Protein AF-A0A970PEG0-F1 (afdb_monomer_lite)

Foldseek 3Di:
DDDPDDDPPVCVQVVCCVVVNDDQKDKDFPQPFWDWDWDADPVNFWIKIKIFGPQKDFDAPDDQWQDQFPQDFPFKAKAQDQQKKKKFKGADQDPPVFDQKKKKFFKAFACLAFQQKWKWKDKPPHTQDIGGRNNRHDGDIDITGDPPPRDDRIIMMMIGMDGRGHPPHHMMIFTFRQPRDPLGMWMGRGNPPDTDQQARYPPPDRRHGHTRIIMHYDDDPPDDDDVVSRVPRMDWDKTAFMKMKGQDDDDFDWKWKDDPVDPIDTWDWDDDPRITITTDGIDGRIIMIMGTDD

Secondary structure (DSSP, 8-state):
-PPPPPPPHHHHHHHHHHHH-S-SEEEE-S-TTEEEEEEE-TTSSEEEEEEEE--EEE-PPPPSSB-SS-S---EEEEE-SSS-EEEEEEE-S-GGG-SSEEEEEEEEE-TT--TTEEEEEEETTEEEEEEEGGGG-S-EEEEEEPPTTT--SEEEEEEEEEE---SSSS-EEEEEESS--S--EEEESSTTSS-BSS---SSSS---SEESEEEEE---TT-PPPGGGTTT-EEE--EEEEEEEEE-SSPPPPEEEE-SSS--EEE-EEEETTEEEEEEEEESSEEEEEEE--

Radius of gyration: 28.62 Å; chains: 1; bounding box: 56×34×79 Å

pLDDT: mean 90.3, std 10.09, range [42.25, 98.81]

Structure (mmCIF, N/CA/C/O backbone):
data_AF-A0A970PEG0-F1
#
_entry.id   AF-A0A970PEG0-F1
#
loop_
_atom_site.group_PDB
_atom_site.id
_atom_site.type_symbol
_atom_site.label_atom_id
_atom_site.label_alt_id
_atom_site.label_comp_id
_atom_site.label_asym_id
_atom_site.label_entity_id
_atom_site.label_seq_id
_atom_site.pdbx_PDB_ins_code
_atom_site.Cartn_x
_atom_site.Cartn_y
_atom_site.Cartn_z
_atom_site.occupancy
_atom_site.B_iso_or_equiv
_atom_site.auth_seq_id
_atom_site.auth_comp_id
_atom_site.auth_asym_id
_atom_site.auth_atom_id
_atom_site.pdbx_PDB_model_num
ATOM 1 N N . ASP A 1 1 ? -23.363 10.033 -37.453 1.00 45.56 1 ASP A N 1
ATOM 2 C CA . ASP A 1 1 ? -21.956 9.904 -37.041 1.00 45.56 1 ASP A CA 1
ATOM 3 C C . ASP A 1 1 ? -21.707 8.530 -36.461 1.00 45.56 1 ASP A C 1
ATOM 5 O O . ASP A 1 1 ? -21.999 8.277 -35.300 1.00 45.56 1 ASP A O 1
ATOM 9 N N . SER A 1 2 ? -21.278 7.599 -37.310 1.00 45.12 2 SER A N 1
ATOM 10 C CA . SER A 1 2 ? -20.795 6.292 -36.867 1.00 45.12 2 SER A CA 1
ATOM 11 C C . SER A 1 2 ? -19.376 6.471 -36.339 1.00 45.12 2 SER A C 1
ATOM 13 O O . SER A 1 2 ? -18.531 7.008 -37.058 1.00 45.12 2 SER A O 1
ATOM 15 N N . ALA A 1 3 ? -19.126 6.043 -35.101 1.00 42.25 3 ALA A N 1
ATOM 16 C CA . ALA A 1 3 ? -17.773 5.967 -34.562 1.00 42.25 3 ALA A CA 1
ATOM 17 C C . ALA A 1 3 ? -16.871 5.187 -35.543 1.00 42.25 3 ALA A C 1
ATOM 19 O O . ALA A 1 3 ? -17.350 4.224 -36.154 1.00 42.25 3 ALA A O 1
ATOM 20 N N . PRO A 1 4 ? -15.607 5.603 -35.748 1.00 51.31 4 PRO A N 1
ATOM 21 C CA . PRO A 1 4 ? -14.686 4.839 -36.578 1.00 51.31 4 PRO A CA 1
ATOM 22 C C . PRO A 1 4 ? -14.566 3.425 -36.002 1.00 51.31 4 PRO A C 1
ATOM 24 O O . PRO A 1 4 ? -14.416 3.260 -34.792 1.00 51.31 4 PRO A O 1
ATOM 27 N N . ALA A 1 5 ? -14.698 2.419 -36.868 1.00 68.31 5 ALA A N 1
ATOM 28 C CA . ALA A 1 5 ? -14.566 1.022 -36.480 1.00 68.31 5 ALA A CA 1
ATOM 29 C C . ALA A 1 5 ? -13.188 0.798 -35.840 1.00 68.31 5 ALA A C 1
ATOM 31 O O . ALA A 1 5 ? -12.174 1.216 -36.405 1.00 68.31 5 ALA A O 1
ATOM 32 N N . GLU A 1 6 ? -13.160 0.167 -34.665 1.00 70.12 6 GLU A N 1
ATOM 33 C CA . GLU A 1 6 ? -11.914 -0.275 -34.039 1.00 70.12 6 GLU A CA 1
ATOM 34 C C . GLU A 1 6 ? -11.175 -1.209 -34.998 1.00 70.12 6 GLU A C 1
ATOM 36 O O . GLU A 1 6 ? -11.744 -2.177 -35.505 1.00 70.12 6 GLU A O 1
ATOM 41 N N . ILE A 1 7 ? -9.908 -0.894 -35.264 1.00 68.44 7 ILE A N 1
ATOM 42 C CA . ILE A 1 7 ? -9.027 -1.742 -36.062 1.00 68.44 7 ILE A CA 1
ATOM 43 C C . ILE A 1 7 ? -8.479 -2.824 -35.123 1.00 68.44 7 ILE A C 1
ATOM 45 O O . ILE A 1 7 ? -7.851 -2.470 -34.119 1.00 68.44 7 ILE A O 1
ATOM 49 N N . PRO A 1 8 ? -8.681 -4.119 -35.419 1.00 78.69 8 PRO A N 1
ATOM 50 C CA . PRO A 1 8 ? -8.076 -5.202 -34.653 1.00 78.69 8 PRO A CA 1
ATOM 51 C C . PRO A 1 8 ? -6.551 -5.048 -34.573 1.00 78.69 8 PRO A C 1
ATOM 53 O O . PRO A 1 8 ? -5.892 -4.730 -35.563 1.00 78.69 8 PRO A O 1
ATOM 56 N N . ALA A 1 9 ? -5.966 -5.284 -33.394 1.00 70.31 9 ALA A N 1
ATOM 57 C CA . ALA A 1 9 ? -4.531 -5.080 -33.153 1.00 70.31 9 ALA A CA 1
ATOM 58 C C . ALA A 1 9 ? -3.628 -5.909 -34.091 1.00 70.31 9 ALA A C 1
ATOM 60 O O . ALA A 1 9 ? -2.526 -5.483 -34.435 1.00 70.31 9 ALA A O 1
ATOM 61 N N . GLU A 1 10 ? -4.113 -7.071 -34.526 1.00 70.06 10 GLU A N 1
ATOM 62 C CA . GLU A 1 10 ? -3.458 -7.966 -35.485 1.00 70.06 10 GLU A CA 1
ATOM 63 C C . GLU A 1 10 ? -3.370 -7.392 -36.909 1.00 70.06 10 GLU A C 1
ATOM 65 O O . GLU A 1 10 ? -2.375 -7.618 -37.599 1.00 70.06 10 GLU A O 1
ATOM 70 N N . ASP A 1 11 ? -4.343 -6.573 -37.312 1.00 75.19 11 ASP A N 1
ATOM 71 C CA . ASP A 1 11 ? -4.406 -5.961 -38.645 1.00 75.19 11 ASP A CA 1
ATOM 72 C C . ASP A 1 11 ? -3.652 -4.624 -38.716 1.00 75.19 11 ASP A C 1
ATOM 74 O O . ASP A 1 11 ? -3.240 -4.173 -39.791 1.00 75.19 11 ASP A O 1
ATOM 78 N N . LEU A 1 12 ? -3.425 -3.993 -37.559 1.00 72.31 12 LEU A N 1
ATOM 79 C CA . LEU A 1 12 ? -2.818 -2.668 -37.451 1.00 72.31 12 LEU A CA 1
ATOM 80 C C . LEU A 1 12 ? -1.423 -2.605 -38.090 1.00 72.31 12 LEU A C 1
ATOM 82 O O . LEU A 1 12 ? -1.107 -1.634 -38.775 1.00 72.31 12 LEU A O 1
ATOM 86 N N . ALA A 1 13 ? -0.596 -3.639 -37.908 1.00 64.75 13 ALA A N 1
ATOM 87 C CA . ALA A 1 13 ? 0.763 -3.667 -38.452 1.00 64.75 13 ALA A CA 1
ATOM 88 C C . ALA A 1 13 ? 0.776 -3.650 -39.992 1.00 64.75 13 ALA A C 1
ATOM 90 O O . ALA A 1 13 ? 1.506 -2.861 -40.590 1.00 64.75 13 ALA A O 1
ATOM 91 N N . GLY A 1 14 ? -0.072 -4.462 -40.635 1.00 67.06 14 GLY A N 1
ATOM 92 C CA . GLY A 1 14 ? -0.183 -4.500 -42.097 1.00 67.06 14 GLY A CA 1
ATOM 93 C C . GLY A 1 14 ? -0.808 -3.228 -42.679 1.00 67.06 14 GLY A C 1
ATOM 94 O O . GLY A 1 14 ? -0.381 -2.744 -43.728 1.00 67.06 14 GLY A O 1
ATOM 95 N N . MET A 1 15 ? -1.779 -2.633 -41.978 1.00 71.00 15 MET A N 1
ATOM 96 C CA . MET A 1 15 ? -2.377 -1.357 -42.386 1.00 71.00 15 MET A CA 1
ATOM 97 C C . MET A 1 15 ? -1.395 -0.184 -42.280 1.00 71.00 15 MET A C 1
ATOM 99 O O . MET A 1 15 ? -1.357 0.663 -43.175 1.00 71.00 15 MET A O 1
ATOM 103 N N . LEU A 1 16 ? -0.585 -0.136 -41.218 1.00 66.00 16 LEU A N 1
ATOM 104 C CA . LEU A 1 16 ? 0.454 0.881 -41.051 1.00 66.00 16 LEU A CA 1
ATOM 105 C C . LEU A 1 16 ? 1.525 0.773 -42.138 1.00 66.00 16 LEU A C 1
ATOM 107 O O . LEU A 1 16 ? 1.923 1.801 -42.675 1.00 66.00 16 LEU A O 1
ATOM 111 N N . GLU A 1 17 ? 1.931 -0.437 -42.530 1.00 66.50 17 GLU A N 1
ATOM 112 C CA . GLU A 1 17 ? 2.856 -0.626 -43.657 1.00 66.50 17 GLU A CA 1
ATOM 113 C C . GLU A 1 17 ? 2.279 -0.108 -44.987 1.00 66.50 17 GLU A C 1
ATOM 115 O O . GLU A 1 17 ? 3.004 0.481 -45.790 1.00 66.50 17 GLU A O 1
ATOM 120 N N . GLY A 1 18 ? 0.970 -0.270 -45.211 1.00 63.78 18 GLY A N 1
ATOM 121 C CA . GLY A 1 18 ? 0.286 0.251 -46.399 1.00 63.78 18 GLY A CA 1
ATOM 122 C C . GLY A 1 18 ? 0.126 1.779 -46.425 1.00 63.78 18 GLY A C 1
ATOM 123 O O . GLY A 1 18 ? 0.147 2.373 -47.502 1.00 63.78 18 GLY A O 1
ATOM 124 N N . LEU A 1 19 ? -0.027 2.421 -45.261 1.00 64.75 19 LEU A N 1
ATOM 125 C CA . LEU A 1 19 ? -0.261 3.870 -45.131 1.00 64.75 19 LEU A CA 1
ATOM 126 C C . LEU A 1 19 ? 1.022 4.688 -44.938 1.00 64.75 19 LEU A C 1
ATOM 128 O O . LEU A 1 19 ? 1.147 5.775 -45.499 1.00 64.75 19 LEU A O 1
ATOM 132 N N . ALA A 1 20 ? 1.956 4.188 -44.132 1.00 62.50 20 ALA A N 1
ATOM 133 C CA . ALA A 1 20 ? 3.188 4.875 -43.747 1.00 62.50 20 ALA A CA 1
ATOM 134 C C . ALA A 1 20 ? 4.432 4.337 -44.476 1.00 62.50 20 ALA A C 1
ATOM 136 O O . ALA A 1 20 ? 5.519 4.894 -44.324 1.00 62.50 20 ALA A O 1
ATOM 137 N N . GLY A 1 21 ? 4.278 3.285 -45.288 1.00 57.91 21 GLY A N 1
ATOM 138 C CA . GLY A 1 21 ? 5.386 2.558 -45.900 1.00 57.91 21 GLY A CA 1
ATOM 139 C C . GLY A 1 21 ? 6.008 1.533 -44.946 1.00 57.91 21 GLY A C 1
ATOM 140 O O . GLY A 1 21 ? 5.642 1.422 -43.778 1.00 57.91 21 GLY A O 1
ATOM 141 N N . THR A 1 22 ? 6.962 0.750 -45.453 1.00 60.59 22 THR A N 1
ATOM 142 C CA . THR A 1 22 ? 7.656 -0.275 -44.660 1.00 60.59 22 THR A CA 1
ATOM 143 C C . THR A 1 22 ? 8.414 0.369 -43.497 1.00 60.59 22 THR A C 1
ATOM 145 O O . THR A 1 22 ? 9.184 1.303 -43.718 1.00 60.59 22 THR A O 1
ATOM 148 N N . LEU A 1 23 ? 8.228 -0.148 -42.280 1.00 65.12 23 LEU A N 1
ATOM 149 C CA . LEU A 1 23 ? 8.912 0.345 -41.082 1.00 65.12 23 LEU A CA 1
ATOM 150 C C . LEU A 1 23 ? 10.440 0.299 -41.253 1.00 65.12 23 LEU A C 1
ATOM 152 O O . LEU A 1 23 ? 11.007 -0.735 -41.601 1.00 65.12 23 LEU A O 1
ATOM 156 N N . ASP A 1 24 ? 11.105 1.417 -40.952 1.00 76.56 24 ASP A N 1
ATOM 157 C CA . ASP A 1 24 ? 12.568 1.564 -41.041 1.00 76.56 24 ASP A CA 1
ATOM 158 C C . ASP A 1 24 ? 13.304 0.670 -40.019 1.00 76.56 24 ASP A C 1
ATOM 160 O O . ASP A 1 24 ? 14.459 0.278 -40.213 1.00 76.56 24 ASP A O 1
ATOM 164 N N . CYS A 1 25 ? 12.612 0.333 -38.926 1.00 82.69 25 CYS A N 1
ATOM 165 C CA . CYS A 1 25 ? 13.046 -0.584 -37.885 1.00 82.69 25 CYS A CA 1
ATOM 166 C C . CYS A 1 25 ? 11.838 -1.293 -37.269 1.00 82.69 25 CYS A C 1
ATOM 168 O O . CYS A 1 25 ? 10.827 -0.660 -36.961 1.00 82.69 25 CYS A O 1
ATOM 170 N N . ARG A 1 26 ? 11.969 -2.595 -37.028 1.00 86.62 26 ARG A N 1
ATOM 171 C CA . ARG A 1 26 ? 11.023 -3.395 -36.255 1.00 86.62 26 ARG A CA 1
ATOM 172 C C . ARG A 1 26 ? 11.791 -4.220 -35.239 1.00 86.62 26 ARG A C 1
ATOM 174 O O . ARG A 1 26 ? 12.683 -4.973 -35.612 1.00 86.62 26 ARG A O 1
ATOM 181 N N . VAL A 1 27 ? 11.406 -4.121 -33.972 1.00 86.44 27 VAL A N 1
ATOM 182 C CA . VAL A 1 27 ? 11.932 -4.988 -32.915 1.00 86.44 27 VAL A CA 1
ATOM 183 C C . VAL A 1 27 ? 10.884 -6.032 -32.571 1.00 86.44 27 VAL A C 1
ATOM 185 O O . VAL A 1 27 ? 9.720 -5.709 -32.342 1.00 86.44 27 VAL A O 1
ATOM 188 N N . THR A 1 28 ? 11.300 -7.291 -32.578 1.00 86.75 28 THR A N 1
ATOM 189 C CA . THR A 1 28 ? 10.477 -8.445 -32.213 1.00 86.75 28 THR A CA 1
ATOM 190 C C . THR A 1 28 ? 11.091 -9.097 -30.986 1.00 86.75 28 THR A C 1
ATOM 192 O O . THR A 1 28 ? 12.304 -9.274 -30.923 1.00 86.75 28 THR A O 1
ATOM 195 N N . THR A 1 29 ? 10.264 -9.411 -29.996 1.00 81.00 29 THR A N 1
ATOM 196 C CA . THR A 1 29 ? 10.705 -9.933 -28.703 1.00 81.00 29 THR A CA 1
ATOM 197 C C . THR A 1 29 ? 9.580 -10.743 -28.073 1.00 81.00 29 THR A C 1
ATOM 199 O O . THR A 1 29 ? 8.404 -10.434 -28.273 1.00 81.00 29 THR A O 1
ATOM 202 N N . GLU A 1 30 ? 9.938 -11.766 -27.302 1.00 79.12 30 GLU A N 1
ATOM 203 C CA . GLU A 1 30 ? 8.998 -12.466 -26.420 1.00 79.12 30 GLU A CA 1
ATOM 204 C C . GLU A 1 30 ? 8.781 -11.708 -25.097 1.00 79.12 30 GLU A C 1
ATOM 206 O O . GLU A 1 30 ? 7.832 -11.991 -24.369 1.00 79.12 30 GLU A O 1
ATOM 211 N N . SER A 1 31 ? 9.634 -10.722 -24.783 1.00 75.44 31 SER A N 1
ATOM 212 C CA . SER A 1 31 ? 9.482 -9.864 -23.606 1.00 75.44 31 SER A CA 1
ATOM 213 C C . SER A 1 31 ? 8.537 -8.692 -23.904 1.00 75.44 31 SER A C 1
ATOM 215 O O . SER A 1 31 ? 8.882 -7.817 -24.702 1.00 75.44 31 SER A O 1
ATOM 217 N N . PRO A 1 32 ? 7.376 -8.595 -23.231 1.00 74.56 32 PRO A N 1
ATOM 218 C CA . PRO A 1 32 ? 6.375 -7.564 -23.513 1.00 74.56 32 PRO A CA 1
ATOM 219 C C . PRO A 1 32 ? 6.780 -6.156 -23.041 1.00 74.56 32 PRO A C 1
ATOM 221 O O . PRO A 1 32 ? 6.007 -5.216 -23.198 1.00 74.56 32 PRO A O 1
ATOM 224 N N . ARG A 1 33 ? 7.959 -5.996 -22.425 1.00 87.81 33 ARG A N 1
ATOM 225 C CA . ARG A 1 33 ? 8.397 -4.762 -21.748 1.00 87.81 33 ARG A CA 1
ATOM 226 C C . ARG A 1 33 ? 9.650 -4.132 -22.356 1.00 87.81 33 ARG A C 1
ATOM 228 O O . ARG A 1 33 ? 10.341 -3.364 -21.690 1.00 87.81 33 ARG A O 1
ATOM 235 N N . VAL A 1 34 ? 9.952 -4.450 -23.613 1.00 90.31 34 VAL A N 1
ATOM 236 C CA . VAL A 1 34 ? 11.051 -3.808 -24.342 1.00 90.31 34 VAL A CA 1
ATOM 237 C C . VAL A 1 34 ? 10.528 -2.663 -25.193 1.00 90.31 34 VAL A C 1
ATOM 239 O O . VAL A 1 34 ? 9.644 -2.840 -26.028 1.00 90.31 34 VAL A O 1
ATOM 242 N N . PHE A 1 35 ? 11.157 -1.507 -25.035 1.00 89.44 35 PHE A N 1
ATOM 243 C CA . PHE A 1 35 ? 10.977 -0.343 -25.888 1.00 89.44 35 PHE A CA 1
ATOM 244 C C . PHE A 1 35 ? 12.220 -0.147 -26.746 1.00 89.44 35 PHE A C 1
ATOM 246 O O . PHE A 1 35 ? 13.345 -0.308 -26.271 1.00 89.44 35 PHE A O 1
ATOM 253 N N . ALA A 1 36 ? 12.016 0.214 -28.009 1.00 91.19 36 ALA A N 1
ATOM 254 C CA . ALA A 1 36 ? 13.093 0.467 -28.951 1.00 91.19 36 ALA A CA 1
ATOM 255 C C . ALA A 1 36 ? 12.965 1.873 -29.535 1.00 91.19 36 ALA A C 1
ATOM 257 O O . ALA A 1 36 ? 11.947 2.200 -30.139 1.00 91.19 36 ALA A O 1
ATOM 258 N N . ASN A 1 37 ? 14.013 2.682 -29.387 1.00 91.06 37 ASN A N 1
ATOM 259 C CA . ASN A 1 37 ? 14.114 3.991 -30.026 1.00 91.06 37 ASN A CA 1
ATOM 260 C C . ASN A 1 37 ? 15.236 3.982 -31.054 1.00 91.06 37 ASN A C 1
ATOM 262 O O . ASN A 1 37 ? 16.347 3.543 -30.764 1.00 91.06 37 ASN A O 1
ATOM 266 N N . VAL A 1 38 ? 14.953 4.493 -32.247 1.00 91.62 38 VAL A N 1
ATOM 267 C CA . VAL A 1 38 ? 15.931 4.574 -33.331 1.00 91.62 38 VAL A CA 1
ATOM 268 C C . VAL A 1 38 ? 16.390 6.010 -33.474 1.00 91.62 38 VAL A C 1
ATOM 270 O O . VAL A 1 38 ? 15.576 6.906 -33.682 1.00 91.62 38 VAL A O 1
ATOM 273 N N . LEU A 1 39 ? 17.696 6.216 -33.387 1.00 90.62 39 LEU A N 1
ATOM 274 C CA . LEU A 1 39 ? 18.341 7.494 -33.634 1.00 90.62 39 LEU A CA 1
ATOM 275 C C . LEU A 1 39 ? 19.341 7.335 -34.777 1.00 90.62 39 LEU A C 1
ATOM 277 O O . LEU A 1 39 ? 19.822 6.238 -35.064 1.00 90.62 39 LEU A O 1
ATOM 281 N N . ARG A 1 40 ? 19.661 8.446 -35.433 1.00 90.56 40 ARG A N 1
ATOM 282 C CA . ARG A 1 40 ? 20.779 8.530 -36.373 1.00 90.56 40 ARG A CA 1
ATOM 283 C C . ARG A 1 40 ? 21.795 9.516 -35.829 1.00 90.56 40 ARG A C 1
ATOM 285 O O . ARG A 1 40 ? 21.418 10.516 -35.212 1.00 90.56 40 ARG A O 1
ATOM 292 N N . SER A 1 41 ? 23.073 9.226 -36.034 1.00 88.81 41 SER A N 1
ATOM 293 C CA . SER A 1 41 ? 24.136 10.170 -35.729 1.00 88.81 41 SER A CA 1
ATOM 294 C C . SER A 1 41 ? 23.958 11.435 -36.572 1.00 88.81 41 SER A C 1
ATOM 296 O O . SER A 1 41 ? 23.419 11.406 -37.679 1.00 88.81 41 SER A O 1
ATOM 298 N N . SER A 1 42 ? 24.403 12.574 -36.045 1.00 88.19 42 SER A N 1
ATOM 299 C CA . SER A 1 42 ? 24.244 13.870 -36.717 1.00 88.19 42 SER A CA 1
ATOM 300 C C . SER A 1 42 ? 24.961 13.949 -38.064 1.00 88.19 42 SER A C 1
ATOM 302 O O . SER A 1 42 ? 24.563 14.721 -38.929 1.00 88.19 42 SER A O 1
ATOM 304 N N . ASP A 1 43 ? 26.040 13.185 -38.220 1.00 89.06 43 ASP A N 1
ATOM 305 C CA . ASP A 1 43 ? 26.823 13.076 -39.450 1.00 89.06 43 ASP A CA 1
ATOM 306 C C . ASP A 1 43 ? 26.303 11.980 -40.397 1.00 89.06 43 ASP A C 1
ATOM 308 O O . ASP A 1 43 ? 26.866 11.794 -41.471 1.00 89.06 43 ASP A O 1
ATOM 312 N N . GLY A 1 44 ? 25.248 11.255 -40.005 1.00 85.75 44 GLY A N 1
ATOM 313 C CA . GLY A 1 44 ? 24.673 10.155 -40.774 1.00 85.75 44 GLY A CA 1
ATOM 314 C C . GLY A 1 44 ? 25.561 8.914 -40.874 1.00 85.75 44 GLY A C 1
ATOM 315 O O . GLY A 1 44 ? 25.226 8.021 -41.636 1.00 85.75 44 GLY A O 1
ATOM 316 N N . SER A 1 45 ? 26.672 8.839 -40.133 1.00 90.31 45 SER A N 1
ATOM 317 C CA . SER A 1 45 ? 27.608 7.704 -40.174 1.00 90.31 45 SER A CA 1
ATOM 318 C C . SER A 1 45 ? 27.114 6.450 -39.448 1.00 90.31 45 SER A C 1
ATOM 320 O O . SER A 1 45 ? 27.691 5.373 -39.608 1.00 90.31 45 SER A O 1
ATOM 322 N N . ALA A 1 46 ? 26.079 6.563 -38.614 1.00 91.62 46 ALA A N 1
ATOM 323 C CA . ALA A 1 46 ? 25.533 5.433 -37.881 1.00 91.62 46 ALA A CA 1
ATOM 324 C C . ALA A 1 46 ? 24.063 5.625 -37.508 1.00 91.62 46 ALA A C 1
ATOM 326 O O . ALA A 1 46 ? 23.580 6.728 -37.242 1.00 91.62 46 ALA A O 1
ATOM 327 N N . ARG A 1 47 ? 23.377 4.496 -37.372 1.00 91.88 47 ARG A N 1
ATOM 328 C CA . ARG A 1 47 ? 22.073 4.370 -36.730 1.00 91.88 47 ARG A CA 1
ATOM 329 C C . ARG A 1 47 ? 22.248 3.673 -35.387 1.00 91.88 47 ARG A C 1
ATOM 331 O O . ARG A 1 47 ? 22.944 2.666 -35.302 1.00 91.88 47 ARG A O 1
ATOM 338 N N . SER A 1 48 ? 21.613 4.176 -34.337 1.00 94.44 48 SER A N 1
ATOM 339 C CA . SER A 1 48 ? 21.593 3.531 -33.025 1.00 94.44 48 SER A CA 1
ATOM 340 C C . SER A 1 48 ? 20.178 3.113 -32.649 1.00 94.44 48 SER A C 1
ATOM 342 O O . SER A 1 48 ? 19.228 3.886 -32.763 1.00 94.44 48 SER A O 1
ATOM 344 N N . ILE A 1 49 ? 20.033 1.871 -32.195 1.00 95.56 49 ILE A N 1
ATOM 345 C CA . ILE A 1 49 ? 18.781 1.305 -31.705 1.00 95.56 49 ILE A CA 1
ATOM 346 C C . ILE A 1 49 ? 18.932 1.125 -30.201 1.00 95.56 49 ILE A C 1
ATOM 348 O O . ILE A 1 49 ? 19.683 0.275 -29.727 1.00 95.56 49 ILE A O 1
ATOM 352 N N . HIS A 1 50 ? 18.238 1.974 -29.459 1.00 95.81 50 HIS A N 1
ATOM 353 C CA . HIS A 1 50 ? 18.238 2.033 -28.008 1.00 95.81 50 HIS A CA 1
ATOM 354 C C . HIS A 1 50 ? 17.163 1.091 -27.483 1.00 95.81 50 HIS A C 1
ATOM 356 O O . HIS A 1 50 ? 15.976 1.378 -27.621 1.00 95.81 50 HIS A O 1
ATOM 362 N N . LEU A 1 51 ? 17.588 -0.026 -26.904 1.00 95.25 51 LEU A N 1
ATOM 363 C CA . LEU A 1 51 ? 16.734 -1.066 -26.348 1.00 95.25 51 LEU A CA 1
ATOM 364 C C . LEU A 1 51 ? 16.640 -0.854 -24.837 1.00 95.25 51 LEU A C 1
ATOM 366 O O . LEU A 1 51 ? 17.644 -0.951 -24.131 1.00 95.25 51 LEU A O 1
ATOM 370 N N . VAL A 1 52 ? 15.443 -0.541 -24.349 1.00 94.31 52 VAL A N 1
ATOM 371 C CA . VAL A 1 52 ? 15.151 -0.323 -22.928 1.00 94.31 52 VAL A CA 1
ATOM 372 C C . VAL A 1 52 ? 14.208 -1.423 -22.466 1.00 94.31 52 VAL A C 1
ATOM 374 O O . VAL A 1 52 ? 13.081 -1.502 -22.948 1.00 94.31 52 VAL A O 1
ATOM 377 N N . ASN A 1 53 ? 14.655 -2.263 -21.538 1.00 93.38 53 ASN A N 1
ATOM 378 C CA . ASN A 1 53 ? 13.827 -3.291 -20.920 1.00 93.38 53 ASN A CA 1
ATOM 379 C C . ASN A 1 53 ? 13.327 -2.793 -19.559 1.00 93.38 53 ASN A C 1
ATOM 381 O O . ASN A 1 53 ? 14.119 -2.513 -18.660 1.00 93.38 53 ASN A O 1
ATOM 385 N N . SER A 1 54 ? 12.008 -2.689 -19.411 1.00 91.50 54 SER A N 1
ATOM 386 C CA . SER A 1 54 ? 11.358 -2.284 -18.162 1.00 91.50 54 SER A CA 1
ATOM 387 C C . SER A 1 54 ? 10.790 -3.468 -17.368 1.00 91.50 54 SER A C 1
ATOM 389 O O . SER A 1 54 ? 9.886 -3.289 -16.547 1.00 91.50 54 SER A O 1
ATOM 391 N N . ASP A 1 55 ? 11.261 -4.689 -17.637 1.00 90.88 55 ASP A N 1
ATOM 392 C CA . ASP A 1 55 ? 10.939 -5.879 -16.845 1.00 90.88 55 ASP A CA 1
ATOM 393 C C . ASP A 1 55 ? 11.894 -6.029 -15.654 1.00 90.88 55 ASP A C 1
ATOM 395 O O . ASP A 1 55 ? 12.787 -6.878 -15.615 1.00 90.88 55 ASP A O 1
ATOM 399 N N . PHE A 1 56 ? 11.733 -5.139 -14.679 1.00 86.56 56 PHE A N 1
ATOM 400 C CA . PHE A 1 56 ? 12.463 -5.188 -13.422 1.00 86.56 56 PHE A CA 1
ATOM 401 C C . PHE A 1 56 ? 11.555 -4.826 -12.246 1.00 86.56 56 PHE A C 1
ATOM 403 O O . PHE A 1 56 ? 10.564 -4.108 -12.399 1.00 86.56 56 PHE A O 1
ATOM 410 N N . ALA A 1 57 ? 11.906 -5.316 -11.061 1.00 86.19 57 ALA A N 1
ATOM 411 C CA . ALA A 1 57 ? 11.216 -5.023 -9.813 1.00 86.19 57 ALA A CA 1
ATOM 412 C C . ALA A 1 57 ? 12.226 -4.876 -8.673 1.00 86.19 57 ALA A C 1
ATOM 414 O O . ALA A 1 57 ? 13.254 -5.550 -8.654 1.00 86.19 57 ALA A O 1
ATOM 415 N N . TYR A 1 58 ? 11.930 -4.011 -7.708 1.00 81.94 58 TYR A N 1
ATOM 416 C CA . TYR A 1 58 ? 12.702 -3.943 -6.472 1.00 81.94 58 TYR A CA 1
ATOM 417 C C . TYR A 1 58 ? 12.104 -4.885 -5.434 1.00 81.94 58 TYR A C 1
ATOM 419 O O . TYR A 1 58 ? 10.908 -4.826 -5.150 1.00 81.94 58 TYR A O 1
ATOM 427 N N . GLU A 1 59 ? 12.948 -5.706 -4.820 1.00 82.88 59 GLU A N 1
ATOM 428 C CA . GLU A 1 59 ? 12.605 -6.365 -3.568 1.00 82.88 59 GLU A CA 1
ATOM 429 C C . GLU A 1 59 ? 12.629 -5.324 -2.442 1.00 82.88 59 GLU A C 1
ATOM 431 O O . GLU A 1 59 ? 13.677 -4.770 -2.099 1.00 82.88 59 GLU A O 1
ATOM 436 N N . LEU A 1 60 ? 11.466 -5.029 -1.866 1.00 78.94 60 LEU A N 1
ATOM 437 C CA . LEU A 1 60 ? 11.379 -4.073 -0.768 1.00 78.94 60 LEU A CA 1
ATOM 438 C C . LEU A 1 60 ? 12.110 -4.610 0.478 1.00 78.94 60 LEU A C 1
ATOM 440 O O . LEU A 1 60 ? 12.088 -5.818 0.735 1.00 78.94 60 LEU A O 1
ATOM 444 N N . PRO A 1 61 ? 12.749 -3.741 1.283 1.00 74.44 61 PRO A N 1
ATOM 445 C CA . PRO A 1 61 ? 13.204 -4.106 2.619 1.00 74.44 61 PRO A CA 1
ATOM 446 C C . PRO A 1 61 ? 12.103 -4.809 3.409 1.00 74.44 61 PRO A C 1
ATOM 448 O O . PRO A 1 61 ? 10.936 -4.416 3.354 1.00 74.44 61 PRO A O 1
ATOM 451 N N . ALA A 1 62 ? 12.481 -5.855 4.148 1.00 75.69 62 ALA A N 1
ATOM 452 C CA . ALA A 1 62 ? 11.551 -6.521 5.043 1.00 75.69 62 ALA A CA 1
ATOM 453 C C . ALA A 1 62 ? 10.998 -5.486 6.029 1.00 75.69 62 ALA A C 1
ATOM 455 O O . ALA A 1 62 ? 11.759 -4.763 6.675 1.00 75.69 62 ALA A O 1
ATOM 456 N N . SER A 1 63 ? 9.672 -5.403 6.116 1.00 81.69 63 SER A N 1
ATOM 457 C CA . SER A 1 63 ? 9.026 -4.569 7.121 1.00 81.69 63 SER A CA 1
ATOM 458 C C . SER A 1 63 ? 9.377 -5.099 8.510 1.00 81.69 63 SER A C 1
ATOM 460 O O . SER A 1 63 ? 9.366 -6.308 8.741 1.00 81.69 63 SER A O 1
ATOM 462 N N . THR A 1 64 ? 9.684 -4.189 9.429 1.00 86.81 64 THR A N 1
ATOM 463 C CA . THR A 1 64 ? 9.844 -4.493 10.856 1.00 86.81 64 THR A CA 1
ATOM 464 C C . THR A 1 64 ? 8.501 -4.607 11.579 1.00 86.81 64 THR A C 1
ATOM 466 O O . THR A 1 64 ? 8.475 -4.929 12.766 1.00 86.81 64 THR A O 1
ATOM 469 N N . ASP A 1 65 ? 7.391 -4.352 10.882 1.00 91.12 65 ASP A N 1
ATOM 470 C CA . ASP A 1 65 ? 6.054 -4.523 11.423 1.00 91.12 65 ASP A CA 1
ATOM 471 C C . ASP A 1 65 ? 5.674 -6.008 11.471 1.00 91.12 65 ASP A C 1
ATOM 473 O O . ASP A 1 65 ? 5.859 -6.770 10.518 1.00 91.12 65 ASP A O 1
ATOM 477 N N . VAL A 1 66 ? 5.017 -6.389 12.558 1.00 93.94 66 VAL A N 1
ATOM 478 C CA . VAL A 1 66 ? 4.176 -7.576 12.617 1.00 93.94 66 VAL A CA 1
ATOM 479 C C . VAL A 1 66 ? 2.903 -7.286 11.826 1.00 93.94 66 VAL A C 1
ATOM 481 O O . VAL A 1 66 ? 2.066 -6.471 12.231 1.00 93.94 66 VAL A O 1
ATOM 484 N N . ARG A 1 67 ? 2.779 -7.961 10.685 1.00 91.44 67 ARG A N 1
ATOM 485 C CA . ARG A 1 67 ? 1.713 -7.765 9.703 1.00 91.44 67 ARG A CA 1
ATOM 486 C C . ARG A 1 67 ? 1.288 -9.077 9.062 1.00 91.44 67 ARG A C 1
ATOM 488 O O . ARG A 1 67 ? 2.017 -10.067 9.097 1.00 91.44 67 ARG A O 1
ATOM 495 N N . ASP A 1 68 ? 0.118 -9.057 8.457 1.00 88.88 68 ASP A N 1
ATOM 496 C CA . ASP A 1 68 ? -0.430 -10.134 7.634 1.00 88.88 68 ASP A CA 1
ATOM 497 C C . ASP A 1 68 ? -1.025 -9.642 6.314 1.00 88.88 68 ASP A C 1
ATOM 499 O O . ASP A 1 68 ? -1.687 -10.406 5.619 1.00 88.88 68 ASP A O 1
ATOM 503 N N . ASP A 1 69 ? -0.720 -8.391 5.985 1.00 89.19 69 ASP A N 1
ATOM 504 C CA . ASP A 1 69 ? -1.001 -7.725 4.726 1.00 89.19 69 ASP A CA 1
ATOM 505 C C . ASP A 1 69 ? 0.297 -7.478 3.932 1.00 89.19 69 ASP A C 1
ATOM 507 O O . ASP A 1 69 ? 1.402 -7.392 4.497 1.00 89.19 69 ASP A O 1
ATOM 511 N N . ASP A 1 70 ? 0.178 -7.327 2.617 1.00 85.94 70 ASP A N 1
ATOM 512 C CA . ASP A 1 70 ? 1.289 -6.966 1.734 1.00 85.94 70 ASP A CA 1
ATOM 513 C C . ASP A 1 70 ? 1.560 -5.444 1.711 1.00 85.94 70 ASP A C 1
ATOM 515 O O . ASP A 1 70 ? 2.686 -5.008 1.433 1.00 85.94 70 ASP A O 1
ATOM 519 N N . GLY A 1 71 ? 0.591 -4.645 2.167 1.00 86.12 71 GLY A N 1
ATOM 520 C CA . GLY A 1 71 ? 0.631 -3.187 2.254 1.00 86.12 71 GLY A CA 1
ATOM 521 C C . GLY A 1 71 ? -0.026 -2.451 1.096 1.00 86.12 71 GLY A C 1
ATOM 522 O O . GLY A 1 71 ? 0.104 -1.225 1.041 1.00 86.12 71 GLY A O 1
ATOM 523 N N . GLN A 1 72 ? -0.701 -3.160 0.196 1.00 89.31 72 GLN A N 1
ATOM 524 C CA . GLN A 1 72 ? -1.478 -2.591 -0.892 1.00 89.31 72 GLN A CA 1
ATOM 525 C C . GLN A 1 72 ? -2.938 -2.394 -0.445 1.00 89.31 72 GLN A C 1
ATOM 527 O O . GLN A 1 72 ? -3.573 -3.320 0.049 1.00 89.31 72 GLN A O 1
ATOM 532 N N . PRO A 1 73 ? -3.490 -1.174 -0.546 1.00 92.25 73 PRO A N 1
ATOM 533 C CA . PRO A 1 73 ? -4.907 -0.947 -0.289 1.00 92.25 73 PRO A CA 1
ATOM 534 C C . PRO A 1 73 ? -5.728 -1.225 -1.559 1.00 92.25 73 PRO A C 1
ATOM 536 O O . PRO A 1 73 ? -5.696 -0.413 -2.486 1.00 92.25 73 PRO A O 1
ATOM 539 N N . GLU A 1 74 ? -6.492 -2.322 -1.612 1.00 94.44 74 GLU A N 1
ATOM 540 C CA . GLU A 1 74 ? -7.414 -2.588 -2.738 1.00 94.44 74 GLU A CA 1
ATOM 541 C C . GLU A 1 74 ? -8.884 -2.312 -2.420 1.00 94.44 74 GLU A C 1
ATOM 543 O O . GLU A 1 74 ? -9.682 -2.104 -3.336 1.00 94.44 74 GLU A O 1
ATOM 548 N N . ALA A 1 75 ? -9.249 -2.283 -1.139 1.00 95.44 75 ALA A N 1
ATOM 549 C CA . ALA A 1 75 ? -10.608 -2.014 -0.687 1.00 95.44 75 ALA A CA 1
ATOM 550 C C . ALA A 1 75 ? -10.635 -1.162 0.587 1.00 95.44 75 ALA A C 1
ATOM 552 O O . ALA A 1 75 ? -9.600 -0.789 1.141 1.00 95.44 75 ALA A O 1
ATOM 553 N N . ARG A 1 76 ? -11.841 -0.823 1.056 1.00 95.00 76 ARG A N 1
ATOM 554 C CA . ARG A 1 76 ? -12.038 0.038 2.226 1.00 95.00 76 ARG A CA 1
ATOM 555 C C . ARG A 1 76 ? -13.279 -0.318 3.035 1.00 95.00 76 ARG A C 1
ATOM 557 O O . ARG A 1 76 ? -14.251 -0.856 2.507 1.00 95.00 76 ARG A O 1
ATOM 564 N N . THR A 1 77 ? -13.281 0.162 4.273 1.00 96.12 77 THR A N 1
ATOM 565 C CA . THR A 1 77 ? -14.449 0.186 5.154 1.00 96.12 77 THR A CA 1
ATOM 566 C C . THR A 1 77 ? -14.717 1.599 5.659 1.00 96.12 77 THR A C 1
ATOM 568 O O . THR A 1 77 ? -13.874 2.162 6.371 1.00 96.12 77 THR A O 1
ATOM 571 N N . PRO A 1 78 ? -15.870 2.200 5.309 1.00 96.62 78 PRO A N 1
ATOM 572 C CA . PRO A 1 78 ? -16.229 3.535 5.757 1.00 96.62 78 PRO A CA 1
ATOM 573 C C . PRO A 1 78 ? -16.868 3.541 7.157 1.00 96.62 78 PRO A C 1
ATOM 575 O O . PRO A 1 78 ? -17.797 2.800 7.467 1.00 96.62 78 PRO A O 1
ATOM 578 N N . PHE A 1 79 ? -16.428 4.477 7.990 1.00 97.88 79 PHE A N 1
ATOM 579 C CA . PHE A 1 79 ? -17.022 4.822 9.276 1.00 97.88 79 PHE A CA 1
ATOM 580 C C . PHE A 1 79 ? -17.933 6.041 9.117 1.00 97.88 79 PHE A C 1
ATOM 582 O O . PHE A 1 79 ? -17.511 7.179 9.320 1.00 97.88 79 PHE A O 1
ATOM 589 N N . VAL A 1 80 ? -19.190 5.789 8.746 1.00 97.06 80 VAL A N 1
ATOM 590 C CA . VAL A 1 80 ? -20.237 6.817 8.552 1.00 97.06 80 VAL A CA 1
ATOM 591 C C . VAL A 1 80 ? -21.278 6.844 9.678 1.00 97.06 80 VAL A C 1
ATOM 593 O O . VAL A 1 80 ? -22.187 7.666 9.649 1.00 97.06 80 VAL A O 1
ATOM 596 N N . SER A 1 81 ? -21.158 5.947 10.662 1.00 96.88 81 SER A N 1
ATOM 597 C CA . SER A 1 81 ? -22.071 5.793 11.801 1.00 96.88 81 SER A CA 1
ATOM 598 C C . SER A 1 81 ? -21.288 5.581 13.098 1.00 96.88 81 SER A C 1
ATOM 600 O O . SER A 1 81 ? -20.198 5.007 13.098 1.00 96.88 81 SER A O 1
ATOM 602 N N . THR A 1 82 ? -21.863 5.992 14.231 1.00 98.06 82 THR A N 1
ATOM 603 C CA . THR A 1 82 ? -21.319 5.705 15.568 1.00 98.06 82 THR A CA 1
ATOM 604 C C . THR A 1 82 ? -21.545 4.264 16.017 1.00 98.06 82 THR A C 1
ATOM 606 O O . THR A 1 82 ? -20.997 3.868 17.047 1.00 98.06 82 THR A O 1
ATOM 609 N N . THR A 1 83 ? -22.324 3.469 15.280 1.00 97.56 83 THR A N 1
ATOM 610 C CA . THR A 1 83 ? -22.549 2.044 15.581 1.00 97.56 83 THR A CA 1
ATOM 611 C C . THR A 1 83 ? -21.481 1.138 14.971 1.00 97.56 83 THR A C 1
ATOM 613 O O . THR A 1 83 ? -21.179 0.079 15.511 1.00 97.56 83 THR A O 1
ATOM 616 N N . SER A 1 84 ? -20.838 1.594 13.899 1.00 96.94 84 SER A N 1
ATOM 617 C CA . SER A 1 84 ? -19.813 0.864 13.160 1.00 96.94 84 SER A CA 1
ATOM 618 C C . SER A 1 84 ? -18.555 0.567 13.980 1.00 96.94 84 SER A C 1
ATOM 620 O O . SER A 1 84 ? -18.016 1.460 14.649 1.00 96.94 84 SER A O 1
ATOM 622 N N . ARG A 1 85 ? -18.039 -0.663 13.896 1.00 98.25 85 ARG A N 1
ATOM 623 C CA . ARG A 1 85 ? -16.749 -1.067 14.480 1.00 98.25 85 ARG A CA 1
ATOM 624 C C . ARG A 1 85 ? -15.949 -1.916 13.501 1.00 98.25 85 ARG A C 1
ATOM 626 O O . ARG A 1 85 ? -16.485 -2.856 12.927 1.00 98.25 85 ARG A O 1
ATOM 633 N N . ALA A 1 86 ? -14.646 -1.665 13.423 1.00 98.50 86 ALA A N 1
ATOM 634 C CA . ALA A 1 86 ? -13.697 -2.608 12.833 1.00 98.50 86 ALA A CA 1
ATOM 635 C C . ALA A 1 86 ? -12.840 -3.216 13.940 1.00 98.50 86 ALA A C 1
ATOM 637 O O . ALA A 1 86 ? -12.334 -2.486 14.794 1.00 98.50 86 ALA A O 1
ATOM 638 N N . ARG A 1 87 ? -12.661 -4.536 13.913 1.00 98.62 87 ARG A N 1
ATOM 639 C CA . ARG A 1 87 ? -11.763 -5.271 14.805 1.00 98.62 87 ARG A CA 1
ATOM 640 C C . ARG A 1 87 ? -10.657 -5.919 13.992 1.00 98.62 87 ARG A C 1
ATOM 642 O O . ARG A 1 87 ? -10.937 -6.607 13.016 1.00 98.62 87 ARG A O 1
ATOM 649 N N . LYS A 1 88 ? -9.422 -5.771 14.460 1.00 98.44 88 LYS A N 1
ATOM 650 C CA . LYS A 1 88 ? -8.245 -6.493 13.979 1.00 98.44 88 LYS A CA 1
ATOM 651 C C . LYS A 1 88 ? -7.604 -7.246 15.134 1.00 98.44 88 LYS A C 1
ATOM 653 O O . LYS A 1 88 ? -7.498 -6.711 16.235 1.00 98.44 88 LYS A O 1
ATOM 658 N N . VAL A 1 89 ? -7.116 -8.454 14.873 1.00 98.50 89 VAL A N 1
ATOM 659 C CA . VAL A 1 89 ? -6.191 -9.141 15.777 1.00 98.50 89 VAL A CA 1
ATOM 660 C C . VAL A 1 89 ? -4.796 -9.219 15.168 1.00 98.50 89 VAL A C 1
ATOM 662 O O . VAL A 1 89 ? -4.623 -9.749 14.074 1.00 98.50 89 VAL A O 1
ATOM 665 N N . VAL A 1 90 ? -3.792 -8.765 15.920 1.00 98.12 90 VAL A N 1
ATOM 666 C CA . VAL A 1 90 ? -2.369 -8.883 15.566 1.00 98.12 90 VAL A CA 1
ATOM 667 C C . VAL A 1 90 ? -1.676 -9.810 16.564 1.00 98.12 90 VAL A C 1
ATOM 669 O O . VAL A 1 90 ? -1.776 -9.621 17.779 1.00 98.12 90 VAL A O 1
ATOM 672 N N . LEU A 1 91 ? -0.988 -10.832 16.050 1.00 97.62 91 LEU A N 1
ATOM 673 C CA . LEU A 1 91 ? -0.253 -11.813 16.851 1.00 97.62 91 LEU A CA 1
ATOM 674 C C . LEU A 1 91 ? 1.227 -11.434 16.884 1.00 97.62 91 LEU A C 1
ATOM 676 O O . LEU A 1 91 ? 1.880 -11.510 15.851 1.00 97.62 91 LEU A O 1
ATOM 680 N N . VAL A 1 92 ? 1.740 -11.039 18.048 1.00 96.94 92 VAL A N 1
ATOM 681 C CA . VAL A 1 92 ? 3.118 -10.578 18.269 1.00 96.94 92 VAL A CA 1
ATOM 682 C C . VAL A 1 92 ? 3.874 -11.652 19.062 1.00 96.94 92 VAL A C 1
ATOM 684 O O . VAL A 1 92 ? 3.734 -11.701 20.280 1.00 96.94 92 VAL A O 1
ATOM 687 N N . PRO A 1 93 ? 4.655 -12.535 18.410 1.00 93.88 93 PRO A N 1
ATOM 688 C CA . PRO A 1 93 ? 5.251 -13.694 19.084 1.00 93.88 93 PRO A CA 1
ATOM 689 C C . PRO A 1 93 ? 6.283 -13.328 20.155 1.00 93.88 93 PRO A C 1
ATOM 691 O O . PRO A 1 93 ? 6.431 -14.049 21.134 1.00 93.88 93 PRO A O 1
ATOM 694 N N . ASP A 1 94 ? 6.997 -12.219 19.959 1.00 94.44 94 ASP A N 1
ATOM 695 C CA . ASP A 1 94 ? 7.961 -11.685 20.915 1.00 94.44 94 ASP A CA 1
ATOM 696 C C . ASP A 1 94 ? 7.687 -10.195 21.118 1.00 94.44 94 ASP A C 1
ATOM 698 O O . ASP A 1 94 ? 8.096 -9.341 20.329 1.00 94.44 94 ASP A O 1
ATOM 702 N N . THR A 1 95 ? 6.947 -9.879 22.178 1.00 94.12 95 THR A N 1
ATOM 703 C CA . THR A 1 95 ? 6.609 -8.496 22.526 1.00 94.12 95 THR A CA 1
ATOM 704 C C . THR A 1 95 ? 7.826 -7.701 22.995 1.00 94.12 95 THR A C 1
ATOM 706 O O . THR A 1 95 ? 7.831 -6.478 22.868 1.00 94.12 95 THR A O 1
ATOM 709 N N . GLY A 1 96 ? 8.869 -8.372 23.500 1.00 93.19 96 GLY A N 1
ATOM 710 C CA . GLY A 1 96 ? 10.103 -7.743 23.969 1.00 93.19 96 GLY A CA 1
ATOM 711 C C . GLY A 1 96 ? 11.029 -7.297 22.836 1.00 93.19 96 GLY A C 1
ATOM 712 O O . GLY A 1 96 ? 11.866 -6.421 23.048 1.00 93.19 96 GLY A O 1
ATOM 713 N N . ALA A 1 97 ? 10.861 -7.852 21.633 1.00 93.06 97 ALA A N 1
ATOM 714 C CA . ALA A 1 97 ? 11.643 -7.486 20.454 1.00 93.06 97 ALA A CA 1
ATOM 715 C C . ALA A 1 97 ? 11.237 -6.136 19.831 1.00 93.06 97 ALA A C 1
ATOM 717 O O . ALA A 1 97 ? 12.002 -5.574 19.044 1.00 93.06 97 ALA A O 1
ATOM 718 N N . ILE A 1 98 ? 10.055 -5.602 20.162 1.00 93.88 98 ILE A N 1
ATOM 719 C CA . ILE A 1 98 ? 9.547 -4.352 19.584 1.00 93.88 98 ILE A CA 1
ATOM 720 C C . ILE A 1 98 ? 9.825 -3.191 20.542 1.00 93.88 98 ILE A C 1
ATOM 722 O O . ILE A 1 98 ? 9.105 -2.975 21.517 1.00 93.88 98 ILE A O 1
ATOM 726 N N . ALA A 1 99 ? 10.867 -2.417 20.247 1.00 91.69 99 ALA A N 1
ATOM 727 C CA . ALA A 1 99 ? 11.139 -1.173 20.959 1.00 91.69 99 ALA A CA 1
ATOM 728 C C . ALA A 1 99 ? 10.092 -0.106 20.604 1.00 91.69 99 ALA A C 1
ATOM 730 O O . ALA A 1 99 ? 9.758 0.056 19.431 1.00 91.69 99 ALA A O 1
ATOM 731 N N . GLU A 1 100 ? 9.605 0.621 21.618 1.00 94.75 100 GLU A N 1
ATOM 732 C CA . GLU A 1 100 ? 8.625 1.714 21.473 1.00 94.75 100 GLU A CA 1
ATOM 733 C C . GLU A 1 100 ? 7.459 1.338 20.537 1.00 94.75 100 GLU A C 1
ATOM 735 O O . GLU A 1 100 ? 7.286 1.934 19.468 1.00 94.75 100 GLU A O 1
ATOM 740 N N . PRO A 1 101 ? 6.684 0.299 20.898 1.00 97.25 101 PRO A N 1
ATOM 741 C CA . PRO A 1 101 ? 5.714 -0.287 19.991 1.00 97.25 101 PRO A CA 1
ATOM 742 C C . PRO A 1 101 ? 4.580 0.691 19.674 1.00 97.25 101 PRO A C 1
ATOM 744 O O . PRO A 1 101 ? 4.073 1.398 20.549 1.00 97.25 101 PRO A O 1
ATOM 747 N N . VAL A 1 102 ? 4.145 0.690 18.417 1.00 98.12 102 VAL A N 1
ATOM 748 C CA . VAL A 1 102 ? 3.013 1.480 17.927 1.00 98.12 102 VAL A CA 1
ATOM 749 C C . VAL A 1 102 ? 1.991 0.581 17.235 1.00 98.12 102 VAL A C 1
ATOM 751 O O . VAL A 1 102 ? 2.352 -0.391 16.571 1.00 98.12 102 VAL A O 1
ATOM 754 N N . VAL A 1 103 ? 0.710 0.935 17.339 1.00 98.12 103 VAL A N 1
ATOM 755 C CA . VAL A 1 103 ? -0.299 0.492 16.369 1.00 98.12 103 VAL A CA 1
ATOM 756 C C . VAL A 1 103 ? -0.171 1.381 15.140 1.00 98.12 103 VAL A C 1
ATOM 758 O O . VAL A 1 103 ? -0.211 2.607 15.260 1.00 98.12 103 VAL A O 1
ATOM 761 N N . ARG A 1 104 ? -0.051 0.774 13.959 1.00 96.69 104 ARG A N 1
ATOM 762 C CA . ARG A 1 104 ? -0.111 1.477 12.676 1.00 96.69 104 ARG A CA 1
ATOM 763 C C . ARG A 1 104 ? -1.382 1.098 11.947 1.00 96.69 104 ARG A C 1
ATOM 765 O O . ARG A 1 104 ? -1.750 -0.072 11.936 1.00 96.69 104 ARG A O 1
ATOM 772 N N . PHE A 1 105 ? -2.028 2.061 11.308 1.00 97.50 105 PHE A N 1
ATOM 773 C CA . PHE A 1 105 ? -3.185 1.792 10.460 1.00 97.50 105 PHE A CA 1
ATOM 774 C C . PHE A 1 105 ? -3.186 2.700 9.239 1.00 97.50 105 PHE A C 1
ATOM 776 O O . PHE A 1 105 ? -2.809 3.869 9.341 1.00 97.50 105 PHE A O 1
ATOM 783 N N . PHE A 1 106 ? -3.606 2.177 8.090 1.00 97.38 106 PHE A N 1
ATOM 784 C CA . PHE A 1 106 ? -3.705 2.961 6.865 1.00 97.38 106 PHE A CA 1
ATOM 785 C C . PHE A 1 106 ? -5.151 3.371 6.597 1.00 97.38 106 PHE A C 1
ATOM 787 O O . PHE A 1 106 ? -6.060 2.543 6.519 1.00 97.38 106 PHE A O 1
ATOM 794 N N . GLY A 1 107 ? -5.367 4.667 6.416 1.00 97.50 107 GLY A N 1
ATOM 795 C CA . GLY A 1 107 ? -6.686 5.194 6.111 1.00 97.50 107 GLY A CA 1
ATOM 796 C C . GLY A 1 107 ? -6.700 6.705 6.020 1.00 97.50 107 GLY A C 1
ATOM 797 O O . GLY A 1 107 ? -5.685 7.368 6.249 1.00 97.50 107 GLY A O 1
ATOM 798 N N . ASN A 1 108 ? -7.861 7.253 5.686 1.00 97.88 108 ASN A N 1
ATOM 799 C CA . ASN A 1 108 ? -8.062 8.694 5.641 1.00 97.88 108 ASN A CA 1
ATOM 800 C C . ASN A 1 108 ? -9.531 9.098 5.688 1.00 97.88 108 ASN A C 1
ATOM 802 O O . ASN A 1 108 ? -10.428 8.298 5.454 1.00 97.88 108 ASN A O 1
ATOM 806 N N . SER A 1 109 ? -9.745 10.383 5.913 1.00 97.25 109 SER A N 1
ATOM 807 C CA . SER A 1 109 ? -11.001 11.091 5.699 1.00 97.25 109 SER A CA 1
ATOM 808 C C . SER A 1 109 ? -10.905 11.957 4.435 1.00 97.25 109 SER A C 1
ATOM 810 O O . SER A 1 109 ? -9.848 12.043 3.801 1.00 97.25 109 SER A O 1
ATOM 812 N N . LEU A 1 110 ? -11.992 12.624 4.042 1.00 93.50 110 LEU A N 1
ATOM 813 C CA . LEU A 1 110 ? -11.969 13.580 2.927 1.00 93.50 110 LEU A CA 1
ATOM 814 C C . LEU A 1 110 ? -11.240 14.877 3.298 1.00 93.50 110 LEU A C 1
ATOM 816 O O . LEU A 1 110 ? -11.266 15.297 4.450 1.00 93.50 110 LEU A O 1
ATOM 820 N N . GLY A 1 111 ? -10.681 15.592 2.318 1.00 92.81 111 GLY A N 1
ATOM 821 C CA . GLY A 1 111 ? -10.034 16.894 2.559 1.00 92.81 111 GLY A CA 1
ATOM 822 C C . GLY A 1 111 ? -10.962 17.976 3.138 1.00 92.81 111 GLY A C 1
ATOM 823 O O . GLY A 1 111 ? -10.486 18.921 3.756 1.00 92.81 111 GLY A O 1
ATOM 824 N N . SER A 1 112 ? -12.282 17.828 2.979 1.00 93.88 112 SER A N 1
ATOM 825 C CA . SER A 1 112 ? -13.311 18.720 3.537 1.00 93.88 112 SER A CA 1
ATOM 826 C C . SER A 1 112 ? -13.832 18.294 4.917 1.00 93.88 112 SER A C 1
ATOM 828 O O . SER A 1 112 ? -14.824 18.851 5.382 1.00 93.88 112 SER A O 1
ATOM 830 N N . THR A 1 113 ? -13.228 17.277 5.533 1.00 96.38 113 THR A N 1
ATOM 831 C CA . THR A 1 113 ? -13.633 16.753 6.844 1.00 96.38 113 THR A CA 1
ATOM 832 C C . THR A 1 113 ? -13.544 17.817 7.932 1.00 96.38 113 THR A C 1
ATOM 834 O O . THR A 1 113 ? -12.585 18.589 7.972 1.00 96.38 113 THR A O 1
ATOM 837 N N . THR A 1 114 ? -14.500 17.814 8.859 1.00 96.06 114 THR A N 1
ATOM 838 C CA . THR A 1 114 ? -14.498 18.676 10.043 1.00 96.06 114 THR A CA 1
ATOM 839 C C . THR A 1 114 ? -14.219 17.884 11.326 1.00 96.06 114 THR A C 1
ATOM 841 O O . THR A 1 114 ? -14.110 16.658 11.327 1.00 96.06 114 THR A O 1
ATOM 844 N N . ASP A 1 115 ? -14.130 18.585 12.457 1.00 97.19 115 ASP A N 1
ATOM 845 C CA . ASP A 1 115 ? -14.005 17.967 13.785 1.00 97.19 115 ASP A CA 1
ATOM 846 C C . ASP A 1 115 ? -15.364 17.534 14.379 1.00 97.19 115 ASP A C 1
ATOM 848 O O . ASP A 1 115 ? -15.455 17.243 15.572 1.00 97.19 115 ASP A O 1
ATOM 852 N N . ALA A 1 116 ? -16.432 17.482 13.570 1.00 96.44 116 ALA A N 1
ATOM 853 C CA . ALA A 1 116 ? -17.743 16.992 14.001 1.00 96.44 116 ALA A CA 1
ATOM 854 C C . ALA A 1 116 ? -17.731 15.499 14.376 1.00 96.44 116 ALA A C 1
ATOM 856 O O . ALA A 1 116 ? -18.585 15.053 15.145 1.00 96.44 116 ALA A O 1
ATOM 857 N N . PHE A 1 117 ? -16.757 14.734 13.875 1.00 97.38 117 PHE A N 1
ATOM 858 C CA . PHE A 1 117 ? -16.528 13.347 14.265 1.00 97.38 117 PHE A CA 1
ATOM 859 C C . PHE A 1 117 ? -15.089 13.115 14.738 1.00 97.38 117 PHE A C 1
ATOM 861 O O . PHE A 1 117 ? -14.181 13.926 14.526 1.00 97.38 117 PHE A O 1
ATOM 868 N N . SER A 1 118 ? -14.870 11.989 15.409 1.00 98.25 118 SER A N 1
ATOM 869 C CA . SER A 1 118 ? -13.536 11.513 15.770 1.00 98.25 118 SER A CA 1
ATOM 870 C C . SER A 1 118 ? -13.448 9.998 15.646 1.00 98.25 118 SER A C 1
ATOM 872 O O . SER A 1 118 ? -14.438 9.295 15.842 1.00 98.25 118 SER A O 1
ATOM 874 N N . MET A 1 119 ? -12.252 9.498 15.351 1.00 98.62 119 MET A N 1
ATOM 875 C CA . MET A 1 119 ? -11.932 8.075 15.410 1.00 98.62 119 MET A CA 1
ATOM 876 C C . MET A 1 119 ? -11.272 7.759 16.742 1.00 98.62 119 MET A C 1
ATOM 878 O O . MET A 1 119 ? -10.289 8.392 17.120 1.00 98.62 119 MET A O 1
ATOM 882 N N . VAL A 1 120 ? -11.797 6.763 17.440 1.00 98.69 120 VAL A N 1
ATOM 883 C CA . VAL A 1 120 ? -11.228 6.231 18.674 1.00 98.69 120 VAL A CA 1
ATOM 884 C C . VAL A 1 120 ? -10.633 4.865 18.372 1.00 98.69 120 VAL A C 1
ATOM 886 O O . VAL A 1 120 ? -11.289 4.026 17.749 1.00 98.69 120 VAL A O 1
ATOM 889 N N . ILE A 1 121 ? -9.397 4.657 18.820 1.00 98.69 121 ILE A N 1
ATOM 890 C CA . ILE A 1 121 ? -8.697 3.377 18.721 1.00 98.69 121 ILE A CA 1
ATOM 891 C C . ILE A 1 121 ? -8.506 2.826 20.125 1.00 98.69 121 ILE A C 1
ATOM 893 O O . ILE A 1 121 ? -7.965 3.508 21.003 1.00 98.69 121 ILE A O 1
ATOM 897 N N . SER A 1 122 ? -8.926 1.582 20.324 1.00 98.75 122 SER A N 1
ATOM 898 C CA . SER A 1 122 ? -8.621 0.814 21.522 1.00 98.75 122 SER A CA 1
ATOM 899 C C . SER A 1 122 ? -7.730 -0.377 21.204 1.00 98.75 122 SER A C 1
ATOM 901 O O . SER A 1 122 ? -7.769 -0.934 20.110 1.00 98.75 122 SER A O 1
ATOM 903 N N . LEU A 1 123 ? -6.919 -0.748 22.187 1.00 98.81 123 LEU A N 1
ATOM 904 C CA . LEU A 1 123 ? -6.064 -1.921 22.194 1.00 98.81 123 LEU A CA 1
ATOM 905 C C . LEU A 1 123 ? -6.366 -2.711 23.465 1.00 98.81 123 LEU A C 1
ATOM 907 O O . LEU A 1 123 ? -6.313 -2.158 24.563 1.00 98.81 123 LEU A O 1
ATOM 911 N N . ASN A 1 124 ? -6.683 -3.997 23.322 1.00 98.44 124 ASN A N 1
ATOM 912 C CA . ASN A 1 124 ? -6.947 -4.916 24.433 1.00 98.44 124 ASN A CA 1
ATOM 913 C C . ASN A 1 124 ? -7.987 -4.364 25.431 1.00 98.44 124 ASN A C 1
ATOM 915 O O . ASN A 1 124 ? -7.842 -4.484 26.646 1.00 98.44 124 ASN A O 1
ATOM 919 N N . GLY A 1 125 ? -9.034 -3.717 24.905 1.00 97.81 125 GLY A N 1
ATOM 920 C CA . GLY A 1 125 ? -10.117 -3.116 25.691 1.00 97.81 125 GLY A CA 1
ATOM 921 C C . GLY A 1 125 ? -9.818 -1.732 26.282 1.00 97.81 125 GLY A C 1
ATOM 922 O O . GLY A 1 125 ? -10.717 -1.127 26.862 1.00 97.81 125 GLY A O 1
ATOM 923 N N . GLN A 1 126 ? -8.606 -1.194 26.114 1.00 98.50 126 GLN A N 1
ATOM 924 C CA . GLN A 1 126 ? -8.232 0.142 26.581 1.00 98.50 126 GLN A CA 1
ATOM 925 C C . GLN A 1 126 ? -8.140 1.130 25.414 1.00 98.50 126 GLN A C 1
ATOM 927 O O . GLN A 1 126 ? -7.475 0.862 24.420 1.00 98.50 126 GLN A O 1
ATOM 932 N N . GLU A 1 127 ? -8.763 2.302 25.534 1.00 98.56 127 GLU A N 1
ATOM 933 C CA . GLU A 1 127 ? -8.588 3.386 24.559 1.00 98.56 127 GLU A CA 1
ATOM 934 C C . GLU A 1 127 ? -7.163 3.944 24.618 1.00 98.56 127 GLU A C 1
ATOM 936 O O . GLU A 1 127 ? -6.680 4.331 25.684 1.00 98.56 127 GLU A O 1
ATOM 941 N N . ILE A 1 128 ? -6.495 3.983 23.465 1.00 98.56 128 ILE A N 1
ATOM 942 C CA . ILE A 1 128 ? -5.102 4.434 23.341 1.00 98.56 128 ILE A CA 1
ATOM 943 C C . ILE A 1 128 ? -4.966 5.728 22.536 1.00 98.56 128 ILE A C 1
ATOM 945 O O . ILE A 1 128 ? -3.985 6.447 22.706 1.00 98.56 128 ILE A O 1
ATOM 949 N N . ALA A 1 129 ? -5.949 6.064 21.694 1.00 98.50 129 ALA A N 1
ATOM 950 C CA . ALA A 1 129 ? -5.966 7.328 20.964 1.00 98.50 129 ALA A CA 1
ATOM 951 C C . ALA A 1 129 ? -7.370 7.773 20.556 1.00 98.50 129 ALA A C 1
ATOM 953 O O . ALA A 1 129 ? -8.281 6.969 20.358 1.00 98.50 129 ALA A O 1
ATOM 954 N N . THR A 1 130 ? -7.504 9.085 20.363 1.00 98.50 130 THR A N 1
ATOM 955 C CA . THR A 1 130 ? -8.633 9.717 19.679 1.00 98.50 130 THR A CA 1
ATOM 956 C C . THR A 1 130 ? -8.094 10.700 18.647 1.00 98.50 130 THR A C 1
ATOM 958 O O . THR A 1 130 ? -7.372 11.635 18.991 1.00 98.50 130 THR A O 1
ATOM 961 N N . PHE A 1 131 ? -8.461 10.504 17.385 1.00 98.19 131 PHE A N 1
ATOM 962 C CA . PHE A 1 131 ? -8.128 11.392 16.279 1.00 98.19 131 PHE A CA 1
ATOM 963 C C . PHE A 1 131 ? -9.350 12.208 15.898 1.00 98.19 131 PHE A C 1
ATOM 965 O O . PHE A 1 131 ? -10.400 11.649 15.584 1.00 98.19 131 PHE A O 1
ATOM 972 N N . ARG A 1 132 ? -9.203 13.531 15.873 1.00 98.00 132 ARG A N 1
ATOM 973 C CA . ARG A 1 132 ? -10.215 14.402 15.273 1.00 98.00 132 ARG A CA 1
ATOM 974 C C . ARG A 1 132 ? -10.228 14.226 13.759 1.00 98.00 132 ARG A C 1
ATOM 976 O O . ARG A 1 132 ? -9.177 13.955 13.176 1.00 98.00 132 ARG A O 1
ATOM 983 N N . GLY A 1 133 ? -11.389 14.411 13.131 1.00 96.50 133 GLY A N 1
ATOM 984 C CA . GLY A 1 133 ? -11.552 14.224 11.688 1.00 96.50 133 GLY A CA 1
ATOM 985 C C . GLY A 1 133 ? -10.523 14.992 10.845 1.00 96.50 133 GLY A C 1
ATOM 986 O O . GLY A 1 133 ? -9.944 14.419 9.921 1.00 96.50 133 GLY A O 1
ATOM 987 N N . THR A 1 134 ? -10.209 16.244 11.199 1.00 97.06 134 THR A N 1
ATOM 988 C CA . THR A 1 134 ? -9.233 17.064 10.450 1.00 97.06 134 THR A CA 1
ATOM 989 C C . THR A 1 134 ? -7.802 16.506 10.463 1.00 97.06 134 THR A C 1
ATOM 991 O O . THR A 1 134 ? -7.051 16.732 9.512 1.00 97.06 134 THR A O 1
ATOM 994 N N . ASN A 1 135 ? -7.434 15.703 11.468 1.00 96.50 135 ASN A N 1
ATOM 995 C CA . ASN A 1 135 ? -6.111 15.071 11.570 1.00 96.50 135 ASN A CA 1
ATOM 996 C C . ASN A 1 135 ? -5.959 13.830 10.672 1.00 96.50 135 ASN A C 1
ATOM 998 O O . ASN A 1 135 ? -4.855 13.299 1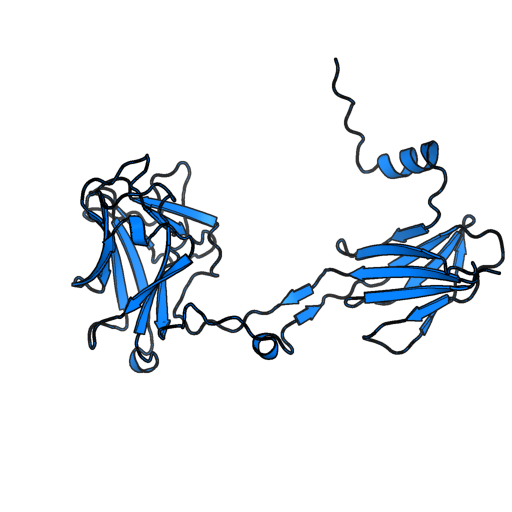0.539 1.00 96.50 135 ASN A O 1
ATOM 1002 N N . LEU A 1 136 ? -7.053 13.353 10.073 1.00 97.00 136 LEU A N 1
ATOM 1003 C CA . LEU A 1 136 ? -7.106 12.105 9.310 1.00 97.00 136 LEU A CA 1
ATOM 1004 C C . LEU A 1 136 ? -7.234 12.330 7.799 1.00 97.00 136 LEU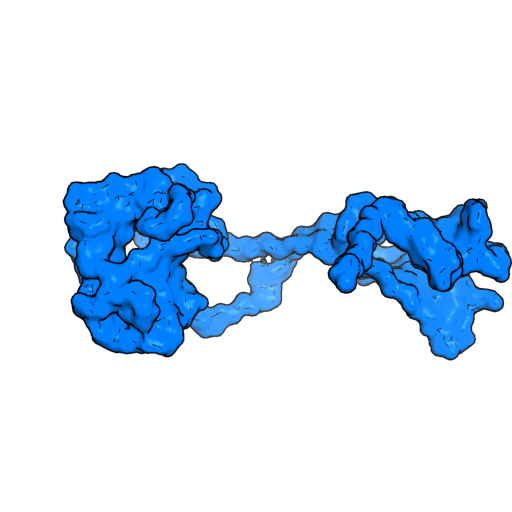 A C 1
ATOM 1006 O O . LEU A 1 136 ? -7.423 11.379 7.057 1.00 97.00 136 LEU A O 1
ATOM 1010 N N . THR A 1 137 ? -7.138 13.562 7.306 1.00 96.50 137 THR A N 1
ATOM 1011 C CA . THR A 1 137 ? -7.417 13.887 5.892 1.00 96.50 137 THR A CA 1
ATOM 1012 C C . THR A 1 137 ? -6.396 13.328 4.892 1.00 96.50 137 THR A C 1
ATOM 1014 O O . THR A 1 137 ? -6.724 13.131 3.724 1.00 96.50 137 THR A O 1
ATOM 1017 N N . ALA A 1 138 ? -5.166 13.043 5.328 1.00 93.00 138 ALA A N 1
ATOM 1018 C CA . ALA A 1 138 ? -4.124 12.474 4.477 1.00 93.00 138 ALA A CA 1
ATOM 1019 C C . ALA A 1 138 ? -4.228 10.941 4.391 1.00 93.00 138 ALA A C 1
ATOM 1021 O O . ALA A 1 138 ? -4.272 10.267 5.420 1.00 93.00 138 ALA A O 1
ATOM 1022 N N . ALA A 1 139 ? -4.189 10.396 3.170 1.00 94.56 139 ALA A N 1
ATOM 1023 C CA . ALA A 1 139 ? -4.033 8.962 2.911 1.00 94.56 139 ALA A CA 1
ATOM 1024 C C . ALA A 1 139 ? -2.608 8.515 3.244 1.00 94.56 139 ALA A C 1
ATOM 1026 O O . ALA A 1 139 ? -1.678 8.744 2.472 1.00 94.56 139 ALA A O 1
ATOM 1027 N N . ARG A 1 140 ? -2.437 7.929 4.432 1.00 93.75 140 ARG A N 1
ATOM 1028 C CA . ARG A 1 140 ? -1.142 7.485 4.953 1.00 93.75 140 ARG A CA 1
ATOM 1029 C C . ARG A 1 140 ? -1.304 6.432 6.045 1.00 93.75 140 ARG A C 1
ATOM 1031 O O . ARG A 1 140 ? -2.404 6.200 6.548 1.00 93.75 140 ARG A O 1
ATOM 1038 N N . TRP A 1 141 ? -0.171 5.872 6.459 1.00 94.19 141 TRP A N 1
ATOM 1039 C CA . TRP A 1 141 ? -0.047 5.167 7.729 1.00 94.19 141 TRP A CA 1
ATOM 1040 C C . TRP A 1 141 ? -0.070 6.171 8.884 1.00 94.19 141 TRP A C 1
ATOM 1042 O O . TRP A 1 141 ? 0.804 7.030 8.978 1.00 94.19 141 TRP A O 1
ATOM 1052 N N . HIS A 1 142 ? -1.053 6.048 9.767 1.00 95.75 142 HIS A N 1
ATOM 1053 C CA . HIS A 1 142 ? -1.098 6.743 11.053 1.00 95.75 142 HIS A CA 1
ATOM 1054 C C . HIS A 1 142 ? -0.481 5.852 12.129 1.00 95.75 142 HIS A C 1
ATOM 1056 O O . HIS A 1 142 ? -0.503 4.627 12.001 1.00 95.75 142 HIS A O 1
ATOM 1062 N N . GLN A 1 143 ? 0.060 6.454 13.187 1.00 96.12 143 GLN A N 1
ATOM 1063 C CA . GLN A 1 143 ? 0.747 5.738 14.263 1.00 96.12 143 GLN A CA 1
ATOM 1064 C C . GLN A 1 143 ? 0.192 6.140 15.629 1.00 96.12 143 GLN A C 1
ATOM 1066 O O . GLN A 1 143 ? -0.053 7.318 15.887 1.00 96.12 143 GLN A O 1
ATOM 1071 N N . VAL A 1 144 ? 0.025 5.159 16.515 1.00 97.62 144 VAL A N 1
ATOM 1072 C CA . VAL A 1 144 ? -0.404 5.363 17.902 1.00 97.62 144 VAL A CA 1
ATOM 1073 C C . VAL A 1 144 ? 0.547 4.631 18.843 1.00 97.62 144 VAL A C 1
ATOM 1075 O O . VAL A 1 144 ? 0.606 3.403 18.774 1.00 97.62 144 VAL A O 1
ATOM 1078 N N . PRO A 1 145 ? 1.255 5.337 19.742 1.00 97.81 145 PRO A N 1
ATOM 1079 C CA . PRO A 1 145 ? 2.067 4.701 20.774 1.00 97.81 145 PRO A CA 1
ATOM 1080 C C . PRO A 1 145 ? 1.254 3.733 21.631 1.00 97.81 145 PRO A C 1
ATOM 1082 O O . PRO A 1 145 ? 0.185 4.084 22.130 1.00 97.81 145 PRO A O 1
ATOM 1085 N N . ILE A 1 146 ? 1.776 2.523 21.825 1.00 98.38 146 ILE A N 1
ATOM 1086 C CA . ILE A 1 146 ? 1.195 1.540 22.735 1.00 98.38 146 ILE A CA 1
ATOM 1087 C C . ILE A 1 146 ? 1.713 1.832 24.152 1.00 98.38 146 ILE A C 1
ATOM 1089 O O . ILE A 1 146 ? 2.926 1.817 24.374 1.00 98.38 146 ILE A O 1
ATOM 1093 N N . PRO A 1 147 ? 0.825 2.087 25.134 1.00 97.38 147 PRO A N 1
ATOM 1094 C CA . PRO A 1 147 ? 1.221 2.248 26.527 1.00 97.38 147 PRO A CA 1
ATOM 1095 C C . PRO A 1 147 ? 2.037 1.062 27.055 1.00 97.38 147 PRO A C 1
ATOM 1097 O O . PRO A 1 147 ? 1.771 -0.099 26.731 1.00 97.38 147 PRO A O 1
ATOM 1100 N N . ALA A 1 148 ? 3.010 1.352 27.923 1.00 95.19 148 ALA A N 1
ATOM 1101 C CA . ALA A 1 148 ? 3.845 0.328 28.540 1.00 95.19 148 ALA A CA 1
ATOM 1102 C C . ALA A 1 148 ? 2.992 -0.733 29.260 1.00 95.19 148 ALA A C 1
ATOM 1104 O O . ALA A 1 148 ? 2.093 -0.403 30.032 1.00 95.19 148 ALA A O 1
ATOM 1105 N N . GLY A 1 149 ? 3.290 -2.009 29.005 1.00 95.31 149 GLY A N 1
ATOM 1106 C CA . GLY A 1 149 ? 2.574 -3.149 29.586 1.00 95.31 149 GLY A CA 1
ATOM 1107 C C . GLY A 1 149 ? 1.246 -3.510 28.911 1.00 95.31 149 GLY A C 1
ATOM 1108 O O . GLY A 1 149 ? 0.649 -4.506 29.306 1.00 95.31 149 GLY A O 1
ATOM 1109 N N . LEU A 1 150 ? 0.788 -2.753 27.903 1.00 97.75 150 LEU A N 1
ATOM 1110 C CA . LEU A 1 150 ? -0.461 -3.060 27.191 1.00 97.75 150 LEU A CA 1
ATOM 1111 C C . LEU A 1 150 ? -0.267 -4.022 26.006 1.00 97.75 150 LEU A C 1
ATOM 1113 O O . LEU A 1 150 ? -1.216 -4.699 25.608 1.00 97.75 150 LEU A O 1
ATOM 1117 N N . LEU A 1 151 ? 0.947 -4.094 25.448 1.00 98.12 151 LEU A N 1
ATOM 1118 C CA . LEU A 1 151 ? 1.288 -5.021 24.367 1.00 98.12 151 LEU A CA 1
ATOM 1119 C C . LEU A 1 151 ? 1.300 -6.470 24.880 1.00 98.12 151 LEU A C 1
ATOM 1121 O O . LEU A 1 151 ? 2.023 -6.793 25.821 1.00 98.12 151 LEU A O 1
ATOM 1125 N N . ALA A 1 152 ? 0.538 -7.343 24.226 1.00 98.06 152 ALA A N 1
ATOM 1126 C CA . ALA A 1 152 ? 0.437 -8.767 24.539 1.00 98.06 152 ALA A CA 1
ATOM 1127 C C . ALA A 1 152 ? 0.835 -9.633 23.331 1.00 98.06 152 ALA A C 1
ATOM 1129 O O . ALA A 1 152 ? 1.069 -9.119 22.242 1.00 98.06 152 ALA A O 1
ATOM 1130 N N . GLU A 1 153 ? 0.888 -10.958 23.492 1.00 97.75 153 GLU A N 1
ATOM 1131 C CA . GLU A 1 153 ? 1.122 -11.867 22.355 1.00 97.75 153 GLU A CA 1
ATOM 1132 C C . GLU A 1 153 ? -0.039 -11.847 21.350 1.00 97.75 153 GLU A C 1
ATOM 1134 O O . GLU A 1 153 ? 0.154 -11.974 20.143 1.00 97.75 153 GLU A O 1
ATOM 1139 N N . ARG A 1 154 ? -1.266 -11.655 21.841 1.00 98.31 154 ARG A N 1
ATOM 1140 C CA . ARG A 1 154 ? -2.474 -11.482 21.034 1.00 98.31 154 ARG A CA 1
ATOM 1141 C C . ARG A 1 154 ? -3.066 -10.117 21.341 1.00 98.31 154 ARG A C 1
ATOM 1143 O O . ARG A 1 154 ? -3.505 -9.885 22.462 1.00 98.31 154 ARG A O 1
ATOM 1150 N N . ASN A 1 155 ? -3.107 -9.252 20.336 1.00 98.62 155 ASN A N 1
ATOM 1151 C CA . ASN A 1 155 ? -3.576 -7.881 20.472 1.00 98.62 155 ASN A CA 1
ATOM 1152 C C . ASN A 1 155 ? -4.865 -7.681 19.693 1.00 98.62 155 ASN A C 1
ATOM 1154 O O . ASN A 1 155 ? -4.869 -7.853 18.477 1.00 98.62 155 ASN A O 1
ATOM 1158 N N . GLU A 1 156 ? -5.939 -7.314 20.382 1.00 98.69 156 GLU A N 1
ATOM 1159 C CA . GLU A 1 156 ? -7.189 -6.900 19.754 1.00 98.69 156 GLU A CA 1
ATOM 1160 C C . GLU A 1 156 ? -7.206 -5.379 19.618 1.00 98.69 156 GLU A C 1
ATOM 1162 O O . GLU A 1 156 ? -7.107 -4.663 20.613 1.00 98.69 156 GLU A O 1
ATOM 1167 N N . ILE A 1 157 ? -7.333 -4.894 18.388 1.00 98.81 157 ILE A N 1
ATOM 1168 C CA . ILE A 1 157 ? -7.409 -3.475 18.058 1.00 98.81 157 ILE A CA 1
ATOM 1169 C C . ILE A 1 157 ? -8.813 -3.202 17.532 1.00 98.81 157 ILE A C 1
ATOM 1171 O O . ILE A 1 157 ? -9.246 -3.850 16.575 1.00 98.81 157 ILE A O 1
ATOM 1175 N N . ILE A 1 158 ? -9.521 -2.251 18.138 1.00 98.81 158 ILE A N 1
ATOM 1176 C CA . ILE A 1 158 ? -10.866 -1.859 17.709 1.00 98.81 158 ILE A CA 1
ATOM 1177 C C . ILE A 1 158 ? -10.879 -0.385 17.324 1.00 98.81 158 ILE A C 1
ATOM 1179 O O . ILE A 1 158 ? -10.407 0.480 18.061 1.00 98.81 158 ILE A O 1
ATOM 1183 N N . PHE A 1 159 ? -11.481 -0.108 16.173 1.00 98.81 159 PHE A N 1
ATOM 1184 C CA . PHE A 1 159 ? -11.743 1.230 15.665 1.00 98.81 159 PHE A CA 1
ATOM 1185 C C . PHE A 1 159 ? -13.228 1.542 15.810 1.00 98.81 159 PHE A C 1
ATOM 1187 O O . PHE A 1 159 ? -14.082 0.711 15.486 1.00 98.81 159 PHE A O 1
ATOM 1194 N N . ARG A 1 160 ? -13.546 2.755 16.261 1.00 98.44 160 ARG A N 1
ATOM 1195 C CA . ARG A 1 160 ? -14.922 3.259 16.328 1.00 98.44 160 ARG A CA 1
ATOM 1196 C C . ARG A 1 160 ? -14.984 4.748 16.029 1.00 98.44 160 ARG A C 1
ATOM 1198 O O . ARG A 1 160 ? -14.091 5.490 16.431 1.00 98.44 160 ARG A O 1
ATOM 1205 N N . ALA A 1 161 ? -16.066 5.189 15.399 1.00 98.00 161 ALA A N 1
ATOM 1206 C CA . ALA A 1 161 ? -16.355 6.611 15.251 1.00 98.00 161 ALA A CA 1
ATOM 1207 C C . ALA A 1 161 ? -17.197 7.140 16.424 1.00 98.00 161 ALA A C 1
ATOM 1209 O O . ALA A 1 161 ? -18.037 6.432 16.984 1.00 98.00 161 ALA A O 1
ATOM 1210 N N . THR A 1 162 ? -16.983 8.402 16.784 1.00 98.25 162 THR A N 1
ATOM 1211 C CA . THR A 1 162 ? -17.783 9.173 17.749 1.00 98.25 162 THR A CA 1
ATOM 1212 C C . THR A 1 162 ? -18.155 10.537 17.183 1.00 98.25 162 THR A C 1
ATOM 1214 O O . THR A 1 162 ? -17.611 10.962 16.165 1.00 98.25 162 THR A O 1
ATOM 1217 N N . GLY A 1 163 ? -19.078 11.236 17.849 1.00 97.56 163 GLY A N 1
ATOM 1218 C CA . GLY A 1 163 ? -19.588 12.527 17.390 1.00 97.56 163 GLY A CA 1
ATOM 1219 C C . GLY A 1 163 ? -20.694 12.343 16.356 1.00 97.56 163 GLY A C 1
ATOM 1220 O O . GLY A 1 163 ? -21.628 11.582 16.596 1.00 97.56 163 GLY A O 1
ATOM 1221 N N . ALA A 1 164 ? -20.585 13.039 15.228 1.00 97.44 164 ALA A N 1
ATOM 1222 C CA . ALA A 1 164 ? -21.570 13.038 14.150 1.00 97.44 164 ALA A CA 1
ATOM 1223 C C . ALA A 1 164 ? -20.957 12.602 12.801 1.00 97.44 164 ALA A C 1
ATOM 1225 O O . ALA A 1 164 ? -20.941 13.401 11.858 1.00 97.44 164 ALA A O 1
ATOM 1226 N N . PRO A 1 165 ? -20.43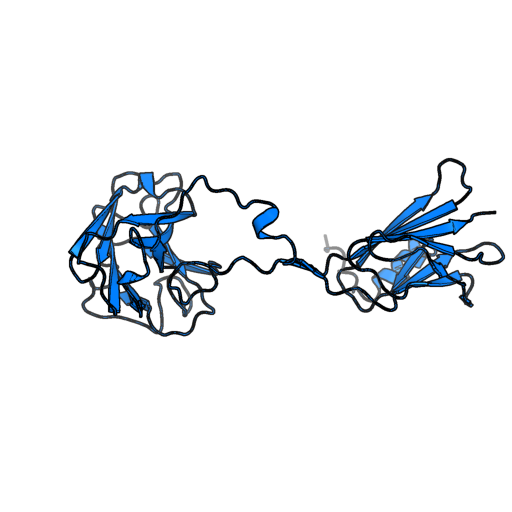8 11.361 12.688 1.00 97.25 165 PRO A N 1
ATOM 1227 C CA . PRO A 1 165 ? -20.001 10.847 11.399 1.00 97.25 165 PRO A CA 1
ATOM 1228 C C . PRO A 1 165 ? -21.179 10.794 10.411 1.00 97.25 165 PRO A C 1
ATOM 1230 O O . PRO A 1 165 ? -22.331 10.618 10.813 1.00 97.25 165 PRO A O 1
ATOM 1233 N N . ASN A 1 166 ? -20.905 10.983 9.123 1.00 94.88 166 ASN A N 1
ATOM 1234 C CA . ASN A 1 166 ? -21.907 10.990 8.060 1.00 94.88 166 ASN A CA 1
ATOM 1235 C C . ASN A 1 166 ? -21.313 10.572 6.709 1.00 94.88 166 ASN A C 1
ATOM 1237 O O . ASN A 1 166 ? -20.114 10.663 6.484 1.00 94.88 166 ASN A O 1
ATOM 1241 N N . SER A 1 167 ? -22.164 10.181 5.761 1.00 90.06 167 SER A N 1
ATOM 1242 C CA . SER A 1 167 ? -21.752 9.750 4.417 1.00 90.06 167 SER A CA 1
ATOM 1243 C C . SER A 1 167 ? -21.337 10.889 3.472 1.00 90.06 167 SER A C 1
ATOM 1245 O O . SER A 1 167 ? -21.274 10.677 2.262 1.00 90.06 167 SER A O 1
ATOM 1247 N N . HIS A 1 168 ? -21.127 12.107 3.982 1.00 88.94 168 HIS A N 1
ATOM 1248 C CA . HIS A 1 168 ? -20.742 13.265 3.182 1.00 88.94 168 HIS A CA 1
ATOM 1249 C C . HIS A 1 168 ? -19.312 13.695 3.510 1.00 88.94 168 HIS A C 1
ATOM 1251 O O . HIS A 1 168 ? -18.376 13.183 2.905 1.00 88.94 168 HIS A O 1
ATOM 1257 N N . ALA A 1 169 ? -19.127 14.639 4.437 1.00 92.25 169 ALA A N 1
ATOM 1258 C CA . ALA A 1 169 ? -17.814 15.208 4.734 1.00 92.25 169 ALA A CA 1
ATOM 1259 C C . ALA A 1 169 ? -17.114 14.513 5.907 1.00 92.25 169 ALA A C 1
ATOM 1261 O O . ALA A 1 169 ? -15.892 14.438 5.907 1.00 92.25 169 ALA A O 1
ATOM 1262 N N . ASP A 1 170 ? -17.868 14.004 6.883 1.00 96.69 170 ASP A N 1
ATOM 1263 C CA . ASP A 1 170 ? -17.327 13.577 8.175 1.00 96.69 170 ASP A CA 1
ATOM 1264 C C . ASP A 1 170 ? -17.339 12.054 8.296 1.00 96.69 170 ASP A C 1
ATOM 1266 O O . ASP A 1 170 ? -18.162 11.471 8.993 1.00 96.69 170 ASP A O 1
ATOM 1270 N N . TRP A 1 171 ? -16.430 11.390 7.598 1.00 96.50 171 TRP A N 1
ATOM 1271 C CA . TRP A 1 171 ? -16.239 9.946 7.706 1.00 96.50 171 TRP A CA 1
ATOM 1272 C C . TRP A 1 171 ? -14.775 9.587 7.518 1.00 96.50 171 TRP A C 1
ATOM 1274 O O . TRP A 1 171 ? -13.984 10.378 7.005 1.00 96.50 171 TRP A O 1
ATOM 1284 N N . PHE A 1 172 ? -14.426 8.376 7.931 1.00 98.12 172 PHE A N 1
ATOM 1285 C CA . PHE A 1 172 ? -13.092 7.809 7.781 1.00 98.12 172 PHE A CA 1
ATOM 1286 C C . PHE A 1 172 ? -13.172 6.490 7.013 1.00 98.12 172 PHE A C 1
ATOM 1288 O O . PHE A 1 172 ? -14.063 5.692 7.282 1.00 98.12 172 PHE A O 1
ATOM 1295 N N . GLN A 1 173 ? -12.245 6.236 6.095 1.00 97.44 173 GLN A N 1
ATOM 1296 C CA . GLN A 1 173 ? -12.023 4.913 5.504 1.00 97.44 173 GLN A CA 1
ATOM 1297 C C . GLN A 1 173 ? -10.795 4.261 6.117 1.00 97.44 173 GLN A C 1
ATOM 1299 O O . GLN A 1 173 ? -9.691 4.797 6.000 1.00 97.44 173 GLN A O 1
ATOM 1304 N N . LEU A 1 174 ? -10.989 3.070 6.677 1.00 98.25 174 LEU A N 1
ATOM 1305 C CA . LEU A 1 174 ? -9.910 2.129 6.952 1.00 98.25 174 LEU A CA 1
ATOM 1306 C C . LEU A 1 174 ? -9.685 1.278 5.698 1.00 98.25 174 LEU A C 1
ATOM 1308 O O . LEU A 1 174 ? -10.657 0.786 5.130 1.00 98.25 174 LEU A O 1
ATOM 1312 N N . GLN A 1 175 ? -8.441 1.131 5.245 1.00 97.88 175 GLN A N 1
ATOM 1313 C CA . GLN A 1 175 ? -8.149 0.340 4.045 1.00 97.88 175 GLN A CA 1
ATOM 1314 C C . GLN A 1 175 ? -8.038 -1.159 4.354 1.00 97.88 175 GLN A C 1
ATOM 1316 O O . GLN A 1 175 ? -7.719 -1.557 5.479 1.00 97.88 175 GLN A O 1
ATOM 1321 N N . ILE A 1 176 ? -8.281 -1.968 3.327 1.00 97.25 176 ILE A N 1
ATOM 1322 C CA . ILE A 1 176 ? -8.279 -3.431 3.344 1.00 97.25 176 ILE A CA 1
ATOM 1323 C C . ILE A 1 176 ? -7.304 -3.927 2.272 1.00 97.25 176 ILE A C 1
ATOM 1325 O O . ILE A 1 176 ? -7.352 -3.448 1.136 1.00 97.25 176 ILE A O 1
ATOM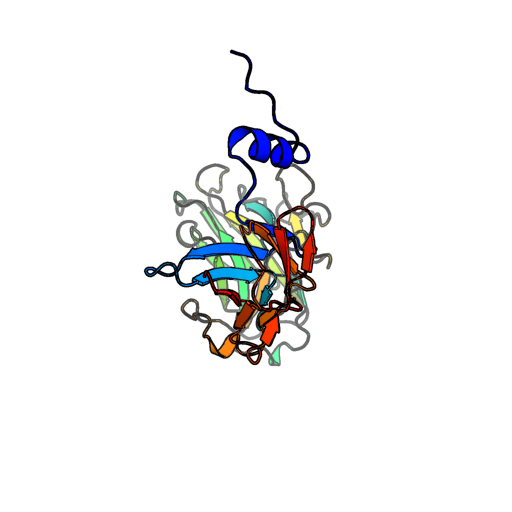 1329 N N . ASP A 1 177 ? -6.471 -4.895 2.649 1.00 95.81 177 ASP A N 1
ATOM 1330 C CA . ASP A 1 177 ? -5.779 -5.797 1.728 1.00 95.81 177 ASP A CA 1
ATOM 1331 C C . ASP A 1 177 ? -6.699 -6.991 1.458 1.00 95.81 177 ASP A C 1
ATOM 1333 O O . ASP A 1 177 ? -7.000 -7.780 2.357 1.00 95.81 177 ASP A O 1
ATOM 1337 N N . THR A 1 178 ? -7.182 -7.099 0.227 1.00 94.56 178 THR A N 1
ATOM 1338 C CA . THR A 1 178 ? -8.160 -8.114 -0.193 1.00 94.56 178 THR A CA 1
ATOM 1339 C C . THR A 1 178 ? -7.542 -9.486 -0.460 1.00 94.56 178 THR A C 1
ATOM 1341 O O . THR A 1 178 ? -8.263 -10.486 -0.510 1.00 94.56 178 THR A O 1
ATOM 1344 N N . ASN A 1 179 ? -6.217 -9.551 -0.611 1.00 93.19 179 ASN A N 1
ATOM 1345 C CA . ASN A 1 179 ? -5.463 -10.772 -0.888 1.00 93.19 179 ASN A CA 1
ATOM 1346 C C . ASN A 1 179 ? -5.000 -11.477 0.396 1.00 93.19 179 ASN A C 1
ATOM 1348 O O . ASN A 1 179 ? -4.677 -12.671 0.372 1.00 93.19 179 ASN A O 1
ATOM 1352 N N . ALA A 1 180 ? -4.974 -10.767 1.524 1.00 93.19 180 ALA A N 1
ATOM 1353 C CA . ALA A 1 180 ? -4.668 -11.330 2.831 1.00 93.19 180 ALA A CA 1
ATOM 1354 C C . ALA A 1 180 ? -5.763 -12.305 3.312 1.00 93.19 180 ALA A C 1
ATOM 1356 O O . ALA A 1 180 ? -6.954 -12.028 3.245 1.00 93.19 180 ALA A O 1
ATOM 1357 N N . THR A 1 181 ? -5.374 -13.479 3.821 1.00 91.62 181 THR A N 1
ATOM 1358 C CA . THR A 1 181 ? -6.310 -14.597 4.100 1.00 91.62 181 THR A CA 1
ATOM 1359 C C . THR A 1 181 ? -6.234 -15.130 5.531 1.00 91.62 181 THR A C 1
ATOM 1361 O O . THR A 1 181 ? -6.615 -16.268 5.809 1.00 91.62 181 THR A O 1
ATOM 1364 N N . THR A 1 182 ? -5.715 -14.341 6.471 1.00 93.25 182 THR A N 1
ATOM 1365 C CA . THR A 1 182 ? -5.447 -14.835 7.829 1.00 93.25 182 THR A CA 1
ATOM 1366 C C . THR A 1 182 ? -6.693 -14.962 8.705 1.00 93.25 182 THR A C 1
ATOM 1368 O O . THR A 1 182 ? -6.636 -15.663 9.719 1.00 93.25 182 THR A O 1
ATOM 1371 N N . GLY A 1 183 ? -7.812 -14.342 8.322 1.00 95.31 183 GLY A N 1
ATOM 1372 C CA . GLY A 1 183 ? -9.096 -14.415 9.017 1.00 95.31 183 GLY A CA 1
ATOM 1373 C C . GLY A 1 183 ? -9.083 -13.706 10.373 1.00 95.31 183 GLY A C 1
ATOM 1374 O O . GLY A 1 183 ? -9.661 -14.204 11.342 1.00 95.31 183 GLY A O 1
ATOM 1375 N N . ARG A 1 184 ? -8.359 -12.588 10.479 1.00 97.31 184 ARG A N 1
ATOM 1376 C CA . ARG A 1 184 ? -8.132 -11.825 11.716 1.00 97.31 184 ARG A CA 1
ATOM 1377 C C . ARG A 1 184 ? -8.722 -10.420 11.694 1.00 97.31 184 ARG A C 1
ATOM 1379 O O . ARG A 1 184 ? -8.398 -9.612 12.571 1.00 97.31 184 ARG A O 1
ATOM 1386 N N . SER A 1 185 ? -9.618 -10.155 10.756 1.00 98.12 185 SER A N 1
ATOM 1387 C CA . SER A 1 185 ? -10.368 -8.911 10.647 1.00 98.12 185 SER A CA 1
ATOM 1388 C C . SER A 1 185 ? -11.864 -9.178 10.743 1.00 98.12 185 SER A C 1
ATOM 1390 O O . SER A 1 185 ? -12.354 -10.209 10.290 1.00 98.12 185 SER A O 1
ATOM 1392 N N . TRP A 1 186 ? -12.587 -8.257 11.379 1.00 98.19 186 TRP A N 1
ATOM 1393 C CA . TRP A 1 186 ? -14.038 -8.330 11.502 1.00 98.19 186 TRP A CA 1
ATOM 1394 C C . TRP A 1 186 ? -14.690 -6.955 11.433 1.00 98.19 186 TRP A C 1
ATOM 1396 O O . TRP A 1 186 ? -14.155 -5.971 11.949 1.00 98.19 186 TRP A O 1
ATOM 1406 N N . TRP A 1 187 ? -15.887 -6.908 10.867 1.00 97.88 187 TRP A N 1
ATOM 1407 C CA . TRP A 1 187 ? -16.754 -5.737 10.838 1.00 97.88 187 TRP A CA 1
ATOM 1408 C C . TRP A 1 187 ? -17.988 -5.929 11.716 1.00 97.88 187 TRP A C 1
ATOM 1410 O O . TRP A 1 187 ? -18.460 -7.049 11.908 1.00 97.88 187 TRP A O 1
ATOM 1420 N N . SER A 1 188 ? -18.504 -4.832 12.256 1.00 97.94 188 SER A N 1
ATOM 1421 C CA . SER A 1 188 ? -19.741 -4.792 13.029 1.00 97.94 188 SER A CA 1
ATOM 1422 C C . SER A 1 188 ? -20.506 -3.508 12.737 1.00 97.94 188 SER A C 1
ATOM 1424 O O . SER A 1 188 ? -19.919 -2.427 12.640 1.00 97.94 188 SER A O 1
ATOM 1426 N N . GLU A 1 189 ? -21.829 -3.624 12.667 1.00 96.75 189 GLU A N 1
ATOM 1427 C CA . GLU A 1 189 ? -22.759 -2.506 12.465 1.00 96.75 189 GLU A CA 1
ATOM 1428 C C . GLU A 1 189 ? -23.582 -2.180 13.720 1.00 96.75 189 GLU A C 1
ATOM 1430 O O . GLU A 1 189 ? -24.337 -1.206 13.735 1.00 96.75 189 GLU A O 1
ATOM 1435 N N . ASP A 1 190 ? -23.418 -2.973 14.781 1.00 96.81 190 ASP A N 1
ATOM 1436 C CA . ASP A 1 190 ? -24.234 -2.990 15.997 1.00 96.81 190 ASP A CA 1
ATOM 1437 C C . ASP A 1 190 ? -23.386 -2.813 17.268 1.00 96.81 190 ASP A C 1
ATOM 1439 O O . ASP A 1 190 ? -23.591 -3.466 18.290 1.00 96.81 190 ASP A O 1
ATOM 1443 N N . GLU A 1 191 ? -22.410 -1.905 17.200 1.00 96.69 191 GLU A N 1
ATOM 1444 C CA . GLU A 1 191 ? -21.522 -1.536 18.309 1.00 96.69 191 GLU A CA 1
ATOM 1445 C C . GLU A 1 191 ? -20.617 -2.670 18.814 1.00 96.69 191 GLU A C 1
ATOM 1447 O O . GLU A 1 191 ? -20.034 -2.567 19.895 1.00 96.69 191 GLU A O 1
ATOM 1452 N N . GLY A 1 192 ? -20.417 -3.710 18.005 1.00 96.62 192 GLY A N 1
ATOM 1453 C CA . GLY A 1 192 ? -19.598 -4.874 18.335 1.00 96.62 192 GLY A CA 1
ATOM 1454 C C . GLY A 1 192 ? -20.378 -6.012 18.991 1.00 96.62 192 GLY A C 1
ATOM 1455 O O . GLY A 1 192 ? -19.749 -6.918 19.545 1.00 96.62 192 GLY A O 1
ATOM 1456 N N . ALA A 1 193 ? -21.716 -5.982 18.958 1.00 97.25 193 ALA A N 1
ATOM 1457 C CA . ALA A 1 193 ? -22.538 -7.082 19.456 1.00 97.25 193 ALA A CA 1
ATOM 1458 C C . ALA A 1 193 ? -22.457 -8.310 18.532 1.00 97.25 193 ALA A C 1
ATOM 1460 O O . ALA A 1 193 ? -22.376 -9.442 19.016 1.00 97.25 193 ALA A O 1
ATOM 1461 N N . THR A 1 194 ? -22.394 -8.093 17.217 1.00 97.19 194 THR A N 1
ATOM 1462 C CA . THR A 1 194 ? -22.128 -9.117 16.204 1.00 97.19 194 THR A CA 1
ATOM 1463 C C . THR A 1 194 ? -20.919 -8.744 15.353 1.00 97.19 194 THR A C 1
ATOM 1465 O O . THR A 1 194 ? -20.580 -7.573 15.197 1.00 97.19 194 THR A O 1
ATOM 1468 N N . TRP A 1 195 ? -20.228 -9.762 14.834 1.00 97.62 195 TRP A N 1
ATOM 1469 C CA . TRP A 1 195 ? -18.999 -9.601 14.059 1.00 97.62 195 TRP A CA 1
ATOM 1470 C C . TRP A 1 195 ? -19.050 -10.461 12.799 1.00 97.62 195 TRP A C 1
ATOM 1472 O O . TRP A 1 195 ? -19.177 -11.681 12.894 1.00 97.62 195 TRP A O 1
ATOM 1482 N N . SER A 1 196 ? -18.888 -9.831 11.640 1.00 95.31 196 SER A N 1
ATOM 1483 C CA . SER A 1 196 ? -18.729 -10.485 10.341 1.00 95.31 196 SER A CA 1
ATOM 1484 C C . SER A 1 196 ? -17.248 -10.573 9.980 1.00 95.31 196 SER A C 1
ATOM 1486 O O . SER A 1 196 ? -16.548 -9.567 10.034 1.00 95.31 196 SER A O 1
ATOM 1488 N N . ALA A 1 197 ? -16.767 -11.772 9.640 1.00 94.44 197 ALA A N 1
ATOM 1489 C CA . ALA A 1 197 ? -15.449 -11.978 9.021 1.00 94.44 197 ALA A CA 1
ATOM 1490 C C . ALA A 1 197 ? -15.535 -12.158 7.498 1.00 94.44 197 ALA A C 1
ATOM 1492 O O . ALA A 1 197 ? -14.522 -12.077 6.815 1.00 94.44 197 ALA A O 1
ATOM 1493 N N . GLU A 1 198 ? -16.727 -12.474 6.987 1.00 91.88 198 GLU A N 1
ATOM 1494 C CA . GLU A 1 198 ? -16.948 -12.765 5.567 1.00 91.88 198 GLU A CA 1
ATOM 1495 C C . GLU A 1 198 ? -17.019 -11.479 4.747 1.00 91.88 198 GLU A C 1
ATOM 1497 O O . GLU A 1 198 ? -16.519 -11.438 3.629 1.00 91.88 198 GLU A O 1
ATOM 1502 N N . ASP A 1 199 ? -17.604 -10.436 5.336 1.00 94.56 199 ASP A N 1
ATOM 1503 C CA . ASP A 1 199 ? -17.689 -9.104 4.752 1.00 94.56 199 ASP A CA 1
ATOM 1504 C C . ASP A 1 199 ? -17.173 -8.067 5.743 1.00 94.56 199 ASP A C 1
ATOM 1506 O O . ASP A 1 199 ? -17.718 -7.920 6.845 1.00 94.56 199 ASP A O 1
ATOM 1510 N N . LEU A 1 200 ? -16.095 -7.386 5.364 1.00 96.56 200 LEU A N 1
ATOM 1511 C CA . LEU A 1 200 ? -15.424 -6.389 6.187 1.00 96.56 200 LEU A CA 1
ATOM 1512 C C . LEU A 1 200 ? -15.989 -4.979 5.991 1.00 96.56 200 LEU A C 1
ATOM 1514 O O . LEU A 1 200 ? -15.550 -4.060 6.681 1.00 96.56 200 LEU A O 1
ATOM 1518 N N . SER A 1 201 ? -16.936 -4.771 5.074 1.00 93.50 201 SER A N 1
ATOM 1519 C CA . SER A 1 201 ? -17.426 -3.435 4.735 1.00 93.50 201 SER A CA 1
ATOM 1520 C C . SER A 1 201 ? -18.921 -3.428 4.416 1.00 93.50 201 SER A C 1
ATOM 1522 O O . SER A 1 201 ? -19.433 -4.401 3.881 1.00 93.50 201 SER A O 1
ATOM 1524 N N . PRO A 1 202 ? -19.634 -2.320 4.682 1.00 91.75 202 PRO A N 1
ATOM 1525 C CA . PRO A 1 202 ? -20.981 -2.099 4.163 1.00 91.75 202 PRO A CA 1
ATOM 1526 C C . PRO A 1 202 ? -21.000 -1.666 2.683 1.00 91.75 202 PRO A C 1
ATOM 1528 O O . PRO A 1 202 ? -22.083 -1.480 2.121 1.00 91.75 202 PRO A O 1
ATOM 1531 N N . ASP A 1 203 ? -19.837 -1.416 2.063 1.00 91.00 203 ASP A N 1
ATOM 1532 C CA . ASP A 1 203 ? -19.756 -1.062 0.642 1.00 91.00 203 ASP A CA 1
ATOM 1533 C C . ASP A 1 203 ? -20.278 -2.221 -0.236 1.00 91.00 203 ASP A C 1
ATOM 1535 O O . ASP A 1 203 ? -20.277 -3.387 0.145 1.00 91.00 203 ASP A O 1
ATOM 1539 N N . GLY A 1 204 ? -20.776 -1.899 -1.433 1.00 86.00 204 GLY A N 1
ATOM 1540 C CA . GLY A 1 204 ? -21.392 -2.898 -2.306 1.00 86.00 204 GLY A CA 1
ATOM 1541 C C . GLY A 1 204 ? -20.411 -3.980 -2.775 1.00 86.00 204 GLY A C 1
ATOM 1542 O O . GLY A 1 204 ? -19.368 -3.669 -3.347 1.00 86.00 204 GLY A O 1
ATOM 1543 N N . GLY A 1 205 ? -20.813 -5.245 -2.629 1.00 88.12 205 GLY A N 1
ATOM 1544 C CA . GLY A 1 205 ? -19.996 -6.410 -2.978 1.00 88.12 205 GLY A CA 1
ATOM 1545 C C . GLY A 1 205 ? -19.128 -6.873 -1.808 1.00 88.12 205 GLY A C 1
ATOM 1546 O O . GLY A 1 205 ? -18.727 -6.067 -0.980 1.00 88.12 205 GLY A O 1
ATOM 1547 N N . LEU A 1 206 ? -18.843 -8.175 -1.756 1.00 88.94 206 LEU A N 1
ATOM 1548 C CA . LEU A 1 206 ? -18.145 -8.794 -0.629 1.00 88.94 206 LEU A CA 1
ATOM 1549 C C . LEU A 1 206 ? -16.718 -8.244 -0.493 1.00 88.94 206 LEU A C 1
ATOM 1551 O O . LEU A 1 206 ? -15.907 -8.434 -1.402 1.00 88.94 206 LEU A O 1
ATOM 1555 N N . GLN A 1 207 ? -16.408 -7.609 0.638 1.00 91.31 207 GLN A N 1
ATOM 1556 C CA . GLN A 1 207 ? -15.055 -7.153 0.954 1.00 91.31 207 GLN A CA 1
ATOM 1557 C C . GLN A 1 207 ? -14.375 -8.166 1.878 1.00 91.31 207 GLN A C 1
ATOM 1559 O O . GLN A 1 207 ? -14.454 -8.068 3.101 1.00 91.31 207 GLN A O 1
ATOM 1564 N N . THR A 1 208 ? -13.713 -9.164 1.294 1.00 93.00 208 THR A N 1
ATOM 1565 C CA . THR A 1 208 ? -12.868 -10.110 2.038 1.00 93.00 208 THR A CA 1
ATOM 1566 C C . THR A 1 208 ? -11.478 -9.528 2.272 1.00 93.00 208 THR A C 1
ATOM 1568 O O . THR A 1 208 ? -11.079 -8.596 1.577 1.00 93.00 208 THR A O 1
ATOM 1571 N N . GLY A 1 209 ? -10.710 -10.113 3.192 1.00 94.75 209 GLY A N 1
ATOM 1572 C CA . GLY A 1 209 ? -9.293 -9.795 3.333 1.00 94.75 209 GLY A CA 1
ATOM 1573 C C . GLY A 1 209 ? -8.871 -9.527 4.769 1.00 94.75 209 GLY A C 1
ATOM 1574 O O . GLY A 1 209 ? -9.390 -10.121 5.716 1.00 94.75 209 GLY A O 1
ATOM 1575 N N . GLU A 1 210 ? -7.960 -8.573 4.930 1.00 97.19 210 GLU A N 1
ATOM 1576 C CA . GLU A 1 210 ? -7.514 -8.060 6.217 1.00 97.19 210 GLU A CA 1
ATOM 1577 C C . GLU A 1 210 ? -7.435 -6.531 6.222 1.00 97.19 210 GLU A C 1
ATOM 1579 O O . GLU A 1 210 ? -6.985 -5.912 5.262 1.00 97.19 210 GLU A O 1
ATOM 1584 N N . TYR A 1 211 ? -7.802 -5.891 7.336 1.00 97.88 211 TYR A N 1
ATOM 1585 C CA . TYR A 1 211 ? -7.528 -4.463 7.500 1.00 97.88 211 TYR A CA 1
ATOM 1586 C C . TYR A 1 211 ? -6.022 -4.196 7.501 1.00 97.88 211 TYR A C 1
ATOM 1588 O O . TYR A 1 211 ? -5.273 -4.916 8.172 1.00 97.88 211 TYR A O 1
ATOM 1596 N N . LEU A 1 212 ? -5.611 -3.101 6.851 1.00 97.69 212 LEU A N 1
ATOM 1597 C CA . LEU A 1 212 ? -4.243 -2.573 6.870 1.00 97.69 212 LEU A CA 1
ATOM 1598 C C . LEU A 1 212 ? -3.912 -1.980 8.246 1.00 97.69 212 LEU A C 1
ATOM 1600 O O . LEU A 1 212 ? -3.865 -0.762 8.441 1.00 97.69 212 LEU A O 1
ATOM 1604 N N . VAL A 1 213 ? -3.727 -2.864 9.223 1.00 98.00 213 VAL A N 1
ATOM 1605 C CA . VAL A 1 213 ? -3.468 -2.558 10.630 1.00 98.00 213 VAL A CA 1
ATOM 1606 C C . VAL A 1 213 ? -2.365 -3.477 11.135 1.00 98.00 213 VAL A C 1
ATOM 1608 O O . VAL A 1 213 ? -2.470 -4.700 11.060 1.00 98.00 213 VAL A O 1
ATOM 1611 N N . ARG A 1 214 ? -1.313 -2.875 11.687 1.00 97.00 214 ARG A N 1
ATOM 1612 C CA . ARG A 1 214 ? -0.061 -3.543 12.046 1.00 97.00 214 ARG A CA 1
ATOM 1613 C C . ARG A 1 214 ? 0.417 -3.113 13.427 1.00 97.00 214 ARG A C 1
ATOM 1615 O O . ARG A 1 214 ? -0.003 -2.074 13.940 1.00 97.00 214 ARG A O 1
ATOM 1622 N N . ILE A 1 215 ? 1.334 -3.881 14.006 1.00 98.00 215 ILE A N 1
ATOM 1623 C CA . ILE A 1 215 ? 2.098 -3.466 15.190 1.00 98.00 215 ILE A CA 1
ATOM 1624 C C . ILE A 1 215 ? 3.579 -3.544 14.853 1.00 98.00 215 ILE A C 1
ATOM 1626 O O . ILE A 1 215 ? 4.045 -4.568 14.371 1.00 98.00 215 ILE A O 1
ATOM 1630 N N . GLY A 1 216 ? 4.327 -2.488 15.138 1.00 95.94 216 GLY A N 1
ATOM 1631 C CA . GLY A 1 216 ? 5.762 -2.441 14.876 1.00 95.94 216 GLY A CA 1
ATOM 1632 C C . GLY A 1 216 ? 6.450 -1.373 15.714 1.00 95.94 216 GLY A C 1
ATOM 1633 O O . GLY A 1 216 ? 5.794 -0.734 16.542 1.00 95.94 216 GLY A O 1
ATOM 1634 N N . PRO A 1 217 ? 7.764 -1.174 15.533 1.00 94.06 217 PRO A N 1
ATOM 1635 C CA . PRO A 1 217 ? 8.461 -0.068 16.173 1.00 94.06 217 PRO A CA 1
ATOM 1636 C C . PRO A 1 217 ? 7.944 1.263 15.619 1.00 94.06 217 PRO A C 1
ATOM 1638 O O . PRO A 1 217 ? 7.544 1.341 14.452 1.00 94.06 217 PRO A O 1
ATOM 1641 N N . ALA A 1 218 ? 7.977 2.325 16.424 1.00 91.50 218 ALA A N 1
ATOM 1642 C CA . ALA A 1 218 ? 7.740 3.675 15.921 1.00 91.50 218 ALA A CA 1
ATOM 1643 C C . ALA A 1 218 ? 8.641 3.943 14.701 1.00 91.50 218 ALA A C 1
ATOM 1645 O O . ALA A 1 218 ? 9.844 3.682 14.752 1.00 91.50 218 ALA A O 1
ATOM 1646 N N . ALA A 1 219 ? 8.073 4.439 13.594 1.00 84.94 219 ALA A N 1
ATOM 1647 C CA . ALA A 1 219 ? 8.906 4.912 12.484 1.00 84.94 219 ALA A CA 1
ATOM 1648 C C . ALA A 1 219 ? 8.768 6.413 12.299 1.00 84.94 219 ALA A C 1
ATOM 1650 O O . ALA A 1 219 ? 7.696 6.987 12.492 1.00 84.94 219 ALA A O 1
ATOM 1651 N N . ASP A 1 220 ? 9.870 7.017 11.883 1.00 83.19 220 ASP A N 1
ATOM 1652 C CA . ASP A 1 220 ? 9.929 8.419 11.520 1.00 83.19 220 ASP A CA 1
ATOM 1653 C C . ASP A 1 220 ? 9.114 8.665 10.240 1.00 83.19 220 ASP A C 1
ATOM 1655 O O . ASP A 1 220 ? 9.407 8.100 9.187 1.00 83.19 220 ASP A O 1
ATOM 1659 N N . GLU A 1 221 ? 8.079 9.506 10.328 1.00 74.50 221 GLU A N 1
ATOM 1660 C CA . GLU A 1 221 ? 7.243 9.882 9.178 1.00 74.50 221 GLU A CA 1
ATOM 1661 C C . GLU A 1 221 ? 8.024 10.667 8.112 1.00 74.50 221 GLU A C 1
ATOM 1663 O O . GLU A 1 221 ? 7.606 10.705 6.956 1.00 74.50 221 GLU A O 1
ATOM 1668 N N . ALA A 1 222 ? 9.152 11.282 8.482 1.00 77.50 222 ALA A N 1
ATOM 1669 C CA . ALA A 1 222 ? 10.033 11.995 7.563 1.00 77.50 222 ALA A CA 1
ATOM 1670 C C . ALA A 1 222 ? 11.116 11.095 6.945 1.00 77.50 222 ALA A C 1
ATOM 1672 O O . ALA A 1 222 ? 11.888 11.565 6.102 1.00 77.50 222 ALA A O 1
ATOM 1673 N N . ALA A 1 223 ? 11.195 9.818 7.339 1.00 79.12 223 ALA A N 1
ATOM 1674 C CA . ALA A 1 223 ? 12.162 8.895 6.772 1.00 79.12 223 ALA A CA 1
ATOM 1675 C C . ALA A 1 223 ? 11.873 8.680 5.283 1.00 79.12 223 ALA A C 1
ATOM 1677 O O . ALA A 1 223 ? 10.851 8.122 4.888 1.00 79.12 223 ALA A O 1
ATOM 1678 N N . VAL A 1 224 ? 12.814 9.110 4.450 1.00 77.62 224 VAL A N 1
ATOM 1679 C CA . VAL A 1 224 ? 12.829 8.795 3.025 1.00 77.62 224 VAL A CA 1
ATOM 1680 C C . VAL A 1 224 ? 13.704 7.576 2.798 1.00 77.62 224 VAL A C 1
ATOM 1682 O O . VAL A 1 224 ? 14.781 7.456 3.390 1.00 77.62 224 VAL A O 1
ATOM 1685 N N . ALA A 1 225 ? 13.233 6.680 1.935 1.00 78.94 225 ALA A N 1
ATOM 1686 C CA . ALA A 1 225 ? 14.015 5.526 1.536 1.00 78.94 225 ALA A CA 1
ATOM 1687 C C . ALA A 1 225 ? 15.304 6.005 0.856 1.00 78.94 225 ALA A C 1
ATOM 1689 O O . ALA A 1 225 ? 15.284 6.916 0.020 1.00 78.94 225 ALA A O 1
ATOM 1690 N N . LYS A 1 226 ? 16.432 5.431 1.255 1.00 83.44 226 LYS A N 1
ATOM 1691 C CA . LYS A 1 226 ? 17.752 5.825 0.772 1.00 83.44 226 LYS A CA 1
ATOM 1692 C C . LYS A 1 226 ? 18.216 4.859 -0.314 1.00 83.44 226 LYS A C 1
ATOM 1694 O O . LYS A 1 226 ? 17.777 3.710 -0.326 1.00 83.44 226 LYS A O 1
ATOM 1699 N N . PRO A 1 227 ? 19.118 5.271 -1.222 1.00 81.94 227 PRO A N 1
ATOM 1700 C CA . PRO A 1 227 ? 19.656 4.365 -2.233 1.00 81.94 227 PRO A CA 1
ATOM 1701 C C . PRO A 1 227 ? 20.201 3.066 -1.632 1.00 81.94 227 PRO A C 1
ATOM 1703 O O . PRO A 1 227 ? 19.974 1.997 -2.194 1.00 81.94 227 PRO A O 1
ATOM 1706 N N . GLU A 1 228 ? 20.849 3.144 -0.465 1.00 86.31 228 GLU A N 1
ATOM 1707 C CA . GLU A 1 228 ? 21.432 1.993 0.229 1.00 86.31 228 GLU A CA 1
ATOM 1708 C C . GLU A 1 228 ? 20.391 0.940 0.626 1.00 86.31 228 GLU A C 1
ATOM 1710 O O . GLU A 1 228 ? 20.717 -0.246 0.653 1.00 86.31 228 GLU A O 1
ATOM 1715 N N . ASP A 1 229 ? 19.137 1.344 0.850 1.00 81.19 229 ASP A N 1
ATOM 1716 C CA . ASP A 1 229 ? 18.041 0.429 1.183 1.00 81.19 229 ASP A CA 1
ATOM 1717 C C . ASP A 1 229 ? 17.678 -0.487 0.006 1.00 81.19 229 ASP A C 1
ATOM 1719 O O . ASP A 1 229 ? 17.055 -1.524 0.220 1.00 81.19 229 ASP A O 1
ATOM 1723 N N . PHE A 1 230 ? 18.088 -0.136 -1.221 1.00 82.69 230 PHE A N 1
ATOM 1724 C CA . PHE A 1 230 ? 17.752 -0.840 -2.463 1.00 82.69 230 PHE A CA 1
ATOM 1725 C C . PHE A 1 230 ? 18.960 -1.425 -3.207 1.00 82.69 230 PHE A C 1
ATOM 1727 O O . PHE A 1 230 ? 18.778 -2.140 -4.199 1.00 82.69 230 PHE A O 1
ATOM 1734 N N . ILE A 1 231 ? 20.193 -1.157 -2.757 1.00 83.44 231 ILE A N 1
ATOM 1735 C CA . ILE A 1 231 ? 21.399 -1.721 -3.380 1.00 83.44 231 ILE A CA 1
ATOM 1736 C C . ILE A 1 231 ? 21.324 -3.254 -3.333 1.00 83.44 231 ILE A C 1
ATOM 1738 O O . ILE A 1 231 ? 21.130 -3.852 -2.279 1.00 83.44 231 ILE A O 1
ATOM 1742 N N . GLY A 1 232 ? 21.472 -3.892 -4.499 1.00 84.44 232 GLY A N 1
ATOM 1743 C CA . GLY A 1 232 ? 21.426 -5.352 -4.640 1.00 84.44 232 GLY A CA 1
ATOM 1744 C C . GLY A 1 232 ? 20.024 -5.972 -4.587 1.00 84.44 232 GLY A C 1
ATOM 1745 O O . GLY A 1 232 ? 19.915 -7.191 -4.649 1.00 84.44 232 GLY A O 1
ATOM 1746 N N . ARG A 1 233 ? 18.961 -5.161 -4.495 1.00 86.06 233 ARG A N 1
ATOM 1747 C CA . ARG A 1 233 ? 17.559 -5.626 -4.442 1.00 86.06 233 ARG A CA 1
ATOM 1748 C C . ARG A 1 233 ? 16.793 -5.447 -5.750 1.00 86.06 233 ARG A C 1
ATOM 1750 O O . ARG A 1 233 ? 15.630 -5.830 -5.836 1.00 86.06 233 ARG A O 1
ATOM 1757 N N . LEU A 1 234 ? 17.415 -4.844 -6.761 1.00 87.44 234 LEU A N 1
ATOM 1758 C CA . LEU A 1 234 ? 16.834 -4.756 -8.095 1.00 87.44 234 LEU A CA 1
ATOM 1759 C C . LEU A 1 234 ? 16.917 -6.126 -8.773 1.00 87.44 234 LEU A C 1
ATOM 1761 O O . LEU A 1 234 ? 18.004 -6.599 -9.098 1.00 87.44 234 LEU A O 1
ATOM 1765 N N . GLN A 1 235 ? 15.764 -6.738 -9.005 1.00 89.12 235 GLN A N 1
ATOM 1766 C CA . GLN A 1 235 ? 15.623 -7.950 -9.796 1.00 89.12 235 GLN A CA 1
ATOM 1767 C C . GLN A 1 235 ? 15.289 -7.544 -11.227 1.00 89.12 235 GLN A C 1
ATOM 1769 O O . GLN A 1 235 ? 14.230 -6.974 -11.486 1.00 89.12 235 GLN A O 1
ATOM 1774 N N . VAL A 1 236 ? 16.197 -7.823 -12.157 1.00 89.00 236 VAL A N 1
ATOM 1775 C CA . VAL A 1 236 ? 15.987 -7.592 -13.589 1.00 89.00 236 VAL A CA 1
ATOM 1776 C C . VAL A 1 236 ? 15.709 -8.936 -14.236 1.00 89.00 236 VAL A C 1
ATOM 1778 O O . VAL A 1 236 ? 16.505 -9.862 -14.082 1.00 89.00 236 VAL A O 1
ATOM 1781 N N . ARG A 1 237 ? 14.605 -9.049 -14.978 1.00 90.38 237 ARG A N 1
ATOM 1782 C CA . ARG A 1 237 ? 14.378 -10.170 -15.887 1.00 90.38 237 ARG A CA 1
ATOM 1783 C C . ARG A 1 237 ? 14.848 -9.737 -17.274 1.00 90.38 237 ARG A C 1
ATOM 1785 O O . ARG A 1 237 ? 14.161 -8.939 -17.912 1.00 90.38 237 ARG A O 1
ATOM 1792 N N . PRO A 1 238 ? 16.011 -10.208 -17.752 1.00 91.44 238 PRO A N 1
ATOM 1793 C CA . PRO A 1 238 ? 16.533 -9.735 -19.021 1.00 91.44 238 PRO A CA 1
ATOM 1794 C C . PRO A 1 238 ? 15.612 -10.136 -20.172 1.00 91.44 238 PRO A C 1
ATOM 1796 O O . PRO A 1 238 ? 15.088 -11.254 -20.205 1.00 91.44 238 PRO A O 1
ATOM 1799 N N . ALA A 1 239 ? 15.439 -9.236 -21.134 1.00 92.44 239 ALA A N 1
ATOM 1800 C CA . ALA A 1 239 ? 14.841 -9.589 -22.411 1.00 92.44 239 ALA A CA 1
ATOM 1801 C C . ALA A 1 239 ? 15.872 -10.369 -23.231 1.00 92.44 239 ALA A C 1
ATOM 1803 O O . ALA A 1 239 ? 17.033 -9.967 -23.291 1.00 92.44 239 ALA A O 1
ATOM 1804 N N . ARG A 1 240 ? 15.463 -11.477 -23.850 1.00 91.56 240 ARG A N 1
ATOM 1805 C CA . ARG A 1 240 ? 16.361 -12.383 -24.577 1.00 91.56 240 ARG A CA 1
ATOM 1806 C C . ARG A 1 240 ? 15.906 -12.590 -26.006 1.00 91.56 240 ARG A C 1
ATOM 1808 O O . ARG A 1 240 ? 14.722 -12.423 -26.292 1.00 91.56 240 ARG A O 1
ATOM 1815 N N . GLU A 1 241 ? 16.857 -12.956 -26.861 1.00 86.94 241 GLU A N 1
ATOM 1816 C CA . GLU A 1 241 ? 16.613 -13.321 -28.262 1.00 86.94 241 GLU A CA 1
ATOM 1817 C C . GLU A 1 241 ? 15.807 -12.252 -29.023 1.00 86.94 241 GLU A C 1
ATOM 1819 O O . GLU A 1 241 ? 14.847 -12.549 -29.737 1.00 86.94 241 GLU A O 1
ATOM 1824 N N . LEU A 1 242 ? 16.163 -10.974 -28.848 1.00 92.75 242 LEU A N 1
ATOM 1825 C CA . LEU A 1 242 ? 15.468 -9.894 -29.541 1.00 92.75 242 LEU A CA 1
ATOM 1826 C C . LEU A 1 242 ? 15.919 -9.864 -31.000 1.00 92.75 242 LEU A C 1
ATOM 1828 O O . LEU A 1 242 ? 17.114 -9.816 -31.290 1.00 92.75 242 LEU A O 1
ATOM 1832 N N . GLU A 1 243 ? 14.968 -9.786 -31.923 1.00 93.75 243 GLU A N 1
ATOM 1833 C CA . GLU A 1 243 ? 15.259 -9.569 -33.336 1.00 93.75 243 GLU A CA 1
ATOM 1834 C C . GLU A 1 243 ? 15.016 -8.109 -33.704 1.00 93.75 243 GLU A C 1
ATOM 1836 O O . GLU A 1 243 ? 13.871 -7.650 -33.744 1.00 93.75 243 GLU A O 1
ATOM 1841 N N . VAL A 1 244 ? 16.093 -7.390 -34.017 1.00 93.44 244 VAL A N 1
ATOM 1842 C CA . VAL A 1 244 ? 16.041 -6.038 -34.577 1.00 93.44 244 VAL A CA 1
ATOM 1843 C C . VAL A 1 244 ? 16.137 -6.148 -36.093 1.00 93.44 244 VAL A C 1
ATOM 1845 O O . VAL A 1 244 ? 17.185 -6.483 -36.641 1.00 93.44 244 VAL A O 1
ATOM 1848 N N . ARG A 1 245 ? 15.031 -5.872 -36.780 1.00 92.56 245 ARG A N 1
ATOM 1849 C CA . ARG A 1 245 ? 14.948 -5.851 -38.240 1.00 92.56 245 ARG A CA 1
ATOM 1850 C C . ARG A 1 245 ? 15.071 -4.420 -38.729 1.00 92.56 245 ARG A C 1
ATOM 1852 O O . ARG A 1 245 ? 14.241 -3.586 -38.379 1.00 92.56 245 ARG A O 1
ATOM 1859 N N . LEU A 1 246 ? 16.082 -4.144 -39.540 1.00 89.94 246 LEU A N 1
ATOM 1860 C CA . LEU A 1 246 ? 16.329 -2.836 -40.135 1.00 89.94 246 LEU A CA 1
ATOM 1861 C C . LEU A 1 246 ? 16.196 -2.923 -41.641 1.00 89.94 246 LEU A C 1
ATOM 1863 O O . LEU A 1 246 ? 16.785 -3.798 -42.277 1.00 89.94 246 LEU A O 1
ATOM 1867 N N . ARG A 1 247 ? 15.469 -1.976 -42.225 1.00 85.69 247 ARG A N 1
ATOM 1868 C CA . ARG A 1 247 ? 15.503 -1.800 -43.671 1.00 85.69 247 ARG A CA 1
ATOM 1869 C C . ARG A 1 247 ? 16.893 -1.314 -44.075 1.00 85.69 247 ARG A C 1
ATOM 1871 O O . ARG A 1 247 ? 17.405 -0.362 -43.482 1.00 85.69 247 ARG A O 1
ATOM 1878 N N . MET A 1 248 ? 17.485 -1.956 -45.079 1.00 78.94 248 MET A N 1
ATOM 1879 C CA . MET A 1 248 ? 18.810 -1.598 -45.579 1.00 78.94 248 MET A CA 1
ATOM 1880 C C . MET A 1 248 ? 18.846 -1.571 -47.102 1.00 78.94 248 MET A C 1
ATOM 1882 O O . MET A 1 248 ? 18.404 -2.511 -47.759 1.00 78.94 248 MET A O 1
ATOM 1886 N N . ASP A 1 249 ? 19.444 -0.512 -47.642 1.00 74.44 249 ASP A N 1
ATOM 1887 C CA . ASP A 1 249 ? 19.728 -0.356 -49.065 1.00 74.44 249 ASP A CA 1
ATOM 1888 C C . ASP A 1 249 ? 21.219 -0.661 -49.303 1.00 74.44 249 ASP A C 1
ATOM 1890 O O . ASP A 1 249 ? 22.034 0.235 -49.501 1.00 74.44 249 ASP A O 1
ATOM 1894 N N . GLY A 1 250 ? 21.613 -1.936 -49.201 1.00 75.88 250 GLY A N 1
ATOM 1895 C CA . GLY A 1 250 ? 23.014 -2.350 -49.360 1.00 75.88 250 GLY A CA 1
ATOM 1896 C C . GLY A 1 250 ? 23.412 -3.565 -48.516 1.00 75.88 250 GLY A C 1
ATOM 1897 O O . GLY A 1 250 ? 22.550 -4.197 -47.901 1.00 75.88 250 GLY A O 1
ATOM 1898 N N . PRO A 1 251 ? 24.710 -3.930 -48.500 1.00 81.69 251 PRO A N 1
ATOM 1899 C CA . PRO A 1 251 ? 25.205 -4.981 -47.620 1.00 81.69 251 PRO A CA 1
ATOM 1900 C C . PRO A 1 251 ? 24.990 -4.581 -46.159 1.00 81.69 251 PRO A C 1
ATOM 1902 O O . PRO A 1 251 ? 25.299 -3.459 -45.762 1.00 81.69 251 PRO A O 1
ATOM 1905 N N . ALA A 1 252 ? 24.469 -5.510 -45.366 1.00 88.00 252 ALA A N 1
ATOM 1906 C CA . ALA A 1 252 ? 24.211 -5.278 -43.957 1.00 88.00 252 ALA A CA 1
ATOM 1907 C C . ALA A 1 252 ? 25.527 -5.361 -43.156 1.00 88.00 252 ALA A C 1
ATOM 1909 O O . ALA A 1 252 ? 26.186 -6.405 -43.175 1.00 88.00 252 ALA A O 1
ATOM 1910 N N . PRO A 1 253 ? 25.960 -4.274 -42.491 1.00 92.69 253 PRO A N 1
ATOM 1911 C CA . PRO A 1 253 ? 27.226 -4.251 -41.775 1.00 92.69 253 PRO A CA 1
ATOM 1912 C C . PRO A 1 253 ? 27.122 -4.994 -40.444 1.00 92.69 253 PRO A C 1
ATOM 1914 O O . PRO A 1 253 ? 26.031 -5.187 -39.898 1.00 92.69 253 PRO A O 1
ATOM 1917 N N . VAL A 1 254 ? 28.281 -5.349 -39.891 1.00 95.69 254 VAL A N 1
ATOM 1918 C CA . VAL A 1 254 ? 28.398 -5.831 -38.511 1.00 95.69 254 VAL A CA 1
ATOM 1919 C C . VAL A 1 254 ? 28.044 -4.693 -37.558 1.00 95.69 254 VAL A C 1
ATOM 1921 O O . VAL A 1 254 ? 28.605 -3.597 -37.648 1.00 95.69 254 VAL A O 1
ATOM 1924 N N . ALA A 1 255 ? 27.115 -4.950 -36.644 1.00 96.62 255 ALA A N 1
ATOM 1925 C CA . ALA A 1 255 ? 26.705 -3.992 -35.628 1.00 96.62 255 ALA A CA 1
ATOM 1926 C C . ALA A 1 255 ? 27.505 -4.171 -34.333 1.00 96.62 255 ALA A C 1
ATOM 1928 O O . ALA A 1 255 ? 28.082 -5.227 -34.076 1.00 96.62 255 ALA A O 1
ATOM 1929 N N . ARG A 1 256 ? 27.514 -3.141 -33.485 1.00 97.62 256 ARG A N 1
ATOM 1930 C CA . ARG A 1 256 ? 28.106 -3.184 -32.141 1.00 97.62 256 ARG A CA 1
ATOM 1931 C C . ARG A 1 256 ? 27.012 -3.051 -31.098 1.00 97.62 256 ARG A C 1
ATOM 1933 O O . ARG A 1 256 ? 26.295 -2.055 -31.091 1.00 97.62 256 ARG A O 1
ATOM 1940 N N . LEU A 1 257 ? 26.893 -4.030 -30.212 1.00 97.56 257 LEU A N 1
ATOM 1941 C CA . LEU A 1 257 ? 26.018 -3.966 -29.050 1.00 97.56 257 LEU A CA 1
ATOM 1942 C C . LEU A 1 257 ? 26.804 -3.418 -27.859 1.00 97.56 257 LEU A C 1
ATOM 1944 O O . LEU A 1 257 ? 27.791 -4.012 -27.423 1.00 97.56 257 LEU A O 1
ATOM 1948 N N . LEU A 1 258 ? 26.345 -2.286 -27.339 1.00 96.94 258 LEU A N 1
ATOM 1949 C CA . LEU A 1 258 ? 26.895 -1.620 -26.167 1.00 96.94 258 LEU A CA 1
ATOM 1950 C C . LEU A 1 258 ? 25.924 -1.782 -24.999 1.00 96.94 258 LEU A C 1
ATOM 1952 O O . LEU A 1 258 ? 24.740 -1.479 -25.137 1.00 96.94 258 LEU A O 1
ATOM 1956 N N . SER A 1 259 ? 26.421 -2.215 -23.845 1.00 94.56 259 SER A N 1
ATOM 1957 C CA . SER A 1 259 ? 25.640 -2.351 -22.617 1.00 94.56 259 SER A CA 1
ATOM 1958 C C . SER A 1 259 ? 26.466 -1.855 -21.427 1.00 94.56 259 SER A C 1
ATOM 1960 O O . SER A 1 259 ? 27.683 -2.040 -21.423 1.00 94.56 259 SER A O 1
ATOM 1962 N N . PRO A 1 260 ? 25.851 -1.219 -20.415 1.00 92.25 260 PRO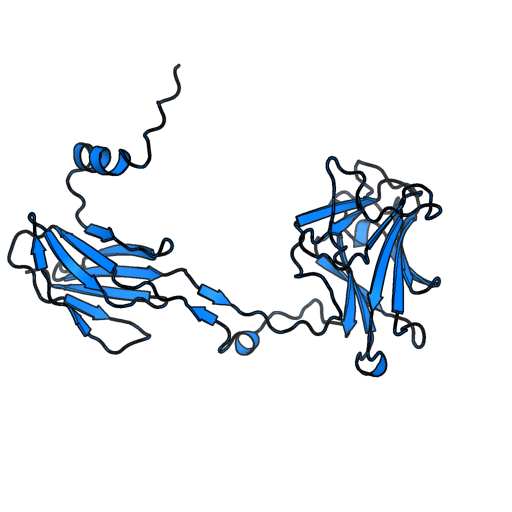 A N 1
ATOM 1963 C CA . PRO A 1 260 ? 26.524 -0.986 -19.141 1.00 92.25 260 PRO A CA 1
ATOM 1964 C C . PRO A 1 260 ? 26.757 -2.293 -18.360 1.00 92.25 260 PRO A C 1
ATOM 1966 O O . PRO A 1 260 ? 27.639 -2.334 -17.507 1.00 92.25 260 PRO A O 1
ATOM 1969 N N . ASP A 1 261 ? 25.993 -3.347 -18.665 1.00 88.50 261 ASP A N 1
ATOM 1970 C CA . ASP A 1 261 ? 25.940 -4.598 -17.902 1.00 88.50 261 ASP A CA 1
ATOM 1971 C C . ASP A 1 261 ? 26.817 -5.713 -18.504 1.00 88.50 261 ASP A C 1
ATOM 1973 O O . ASP A 1 261 ? 27.039 -6.746 -17.873 1.00 88.50 261 ASP A O 1
ATOM 1977 N N . ALA A 1 262 ? 27.336 -5.522 -19.721 1.00 89.56 262 ALA A N 1
ATOM 1978 C CA . ALA A 1 262 ? 28.152 -6.509 -20.423 1.00 89.56 262 ALA A CA 1
ATOM 1979 C C . ALA A 1 262 ? 29.255 -5.846 -21.266 1.00 89.56 262 ALA A C 1
ATOM 1981 O O . ALA A 1 262 ? 29.085 -4.712 -21.717 1.00 89.56 262 ALA A O 1
ATOM 1982 N N . PRO A 1 263 ? 30.374 -6.550 -21.536 1.00 94.88 263 PRO A N 1
ATOM 1983 C CA . PRO A 1 263 ? 31.342 -6.106 -22.529 1.00 94.88 263 PRO A CA 1
ATOM 1984 C C . PRO A 1 263 ? 30.679 -5.881 -23.888 1.00 94.88 263 PRO A C 1
ATOM 1986 O O . PRO A 1 263 ? 29.679 -6.515 -24.224 1.00 94.88 263 PRO A O 1
ATOM 1989 N N . GLU A 1 264 ? 31.280 -5.008 -24.686 1.00 96.69 264 GLU A N 1
ATOM 1990 C CA . GLU A 1 264 ? 30.856 -4.780 -26.061 1.00 96.69 264 GLU A CA 1
ATOM 1991 C C . GLU A 1 264 ? 30.889 -6.068 -26.895 1.00 96.69 264 GLU A C 1
ATOM 1993 O O . GLU A 1 264 ? 31.829 -6.861 -26.800 1.00 96.69 264 GLU A O 1
ATOM 1998 N N . GLN A 1 265 ? 29.878 -6.243 -27.749 1.00 96.75 265 GLN A N 1
ATOM 1999 C CA . GLN A 1 265 ? 29.742 -7.409 -28.624 1.00 96.75 265 GLN A CA 1
ATOM 2000 C C . GLN A 1 265 ? 29.568 -6.982 -30.080 1.00 96.75 265 GLN A C 1
ATOM 2002 O O . GLN A 1 265 ? 28.861 -6.020 -30.378 1.00 96.75 265 GLN A O 1
ATOM 2007 N N . ALA A 1 266 ? 30.186 -7.726 -30.995 1.00 97.31 266 ALA A N 1
ATOM 2008 C CA . ALA A 1 266 ? 29.911 -7.620 -32.422 1.00 97.31 266 ALA A CA 1
ATOM 2009 C C . ALA A 1 266 ? 28.711 -8.510 -32.770 1.00 97.31 266 ALA A C 1
ATOM 2011 O O . ALA A 1 266 ? 28.701 -9.691 -32.423 1.00 97.31 266 ALA A O 1
ATOM 2012 N N . ILE A 1 267 ? 27.710 -7.946 -33.443 1.00 96.94 267 ILE A N 1
ATOM 2013 C CA . ILE A 1 267 ? 26.494 -8.645 -33.859 1.00 96.94 267 ILE A CA 1
ATOM 2014 C C . ILE A 1 267 ? 26.475 -8.709 -35.382 1.00 96.94 267 ILE A C 1
ATOM 2016 O O . ILE A 1 267 ? 26.310 -7.695 -36.066 1.00 96.94 267 ILE A O 1
ATOM 2020 N N . GLU A 1 268 ? 26.658 -9.919 -35.898 1.00 95.81 268 GLU A N 1
ATOM 2021 C CA . GLU A 1 268 ? 26.498 -10.221 -37.317 1.00 95.81 268 GLU A CA 1
ATOM 2022 C C . GLU A 1 268 ? 25.027 -10.099 -37.726 1.00 95.81 268 GLU A C 1
ATOM 2024 O O . GLU A 1 268 ? 24.115 -10.325 -36.925 1.00 95.81 268 GLU A O 1
ATOM 2029 N N . SER A 1 269 ? 24.804 -9.734 -38.985 1.00 92.62 269 SER A N 1
ATOM 2030 C CA . SER A 1 269 ? 23.460 -9.612 -39.543 1.00 92.62 269 SER A CA 1
ATOM 2031 C C . SER A 1 269 ? 23.105 -10.809 -40.415 1.00 92.62 269 SER A C 1
ATOM 2033 O O . SER A 1 269 ? 23.945 -11.383 -41.107 1.00 92.62 269 SER A O 1
ATOM 2035 N N . GLU A 1 270 ? 21.821 -11.142 -40.435 1.00 91.88 270 GLU A N 1
ATOM 2036 C CA . GLU A 1 270 ? 21.238 -11.996 -41.461 1.00 91.88 270 GLU A CA 1
ATOM 2037 C C . GLU A 1 270 ? 20.388 -11.147 -42.398 1.00 91.88 270 GLU A C 1
ATOM 2039 O O . GLU A 1 270 ? 19.544 -10.372 -41.954 1.00 91.88 270 GLU A O 1
ATOM 2044 N N . VAL A 1 271 ? 20.584 -11.289 -43.707 1.00 86.56 271 VAL A N 1
ATOM 2045 C CA . VAL A 1 271 ? 19.777 -10.561 -44.692 1.00 86.56 271 VAL A CA 1
ATOM 2046 C C . VAL A 1 271 ? 18.627 -11.445 -45.152 1.00 86.56 271 VAL A C 1
ATOM 2048 O O . VAL A 1 271 ? 18.843 -12.495 -45.757 1.00 86.56 271 VAL A O 1
ATOM 2051 N N . ALA A 1 272 ? 17.395 -11.002 -44.909 1.00 82.31 272 ALA A N 1
ATOM 2052 C CA . ALA A 1 272 ? 16.191 -11.687 -45.362 1.00 82.31 272 ALA A CA 1
ATOM 2053 C C . ALA A 1 272 ? 15.108 -10.675 -45.754 1.00 82.31 272 ALA A C 1
ATOM 2055 O O . ALA A 1 272 ? 14.845 -9.715 -45.034 1.00 82.31 272 ALA A O 1
ATOM 2056 N N . GLY A 1 273 ? 14.472 -10.880 -46.913 1.00 75.69 273 GLY A N 1
ATOM 2057 C CA . GLY A 1 273 ? 13.321 -10.070 -47.337 1.00 75.69 273 GLY A CA 1
ATOM 2058 C C . GLY A 1 273 ? 13.598 -8.568 -47.503 1.00 75.69 273 GLY A C 1
ATOM 2059 O O . GLY A 1 273 ? 12.688 -7.771 -47.312 1.00 75.69 273 GLY A O 1
ATOM 2060 N N . GLY A 1 274 ? 14.835 -8.170 -47.828 1.00 81.00 274 GLY A N 1
ATOM 2061 C CA . GLY A 1 274 ? 15.219 -6.754 -47.958 1.00 81.00 274 GLY A CA 1
ATOM 2062 C C . GLY A 1 274 ? 15.490 -6.039 -46.626 1.00 81.00 274 GLY A C 1
ATOM 2063 O O . GLY A 1 274 ? 15.6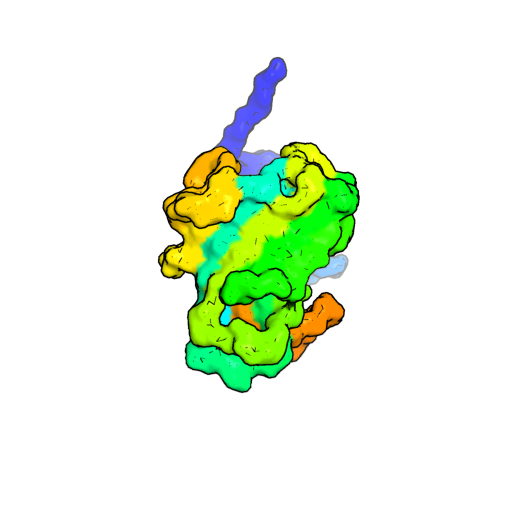16 -4.816 -46.604 1.00 81.00 274 GLY A O 1
ATOM 2064 N N . ALA A 1 275 ? 15.590 -6.787 -45.525 1.00 86.94 275 ALA A N 1
ATOM 2065 C CA . ALA A 1 275 ? 15.967 -6.277 -44.215 1.00 86.94 275 ALA A CA 1
ATOM 2066 C C . ALA A 1 275 ? 17.207 -7.001 -43.674 1.00 86.94 275 ALA A C 1
ATOM 2068 O O . ALA A 1 275 ? 17.411 -8.192 -43.923 1.00 86.94 275 ALA A O 1
ATOM 2069 N N . ALA A 1 276 ? 18.009 -6.269 -42.907 1.00 92.00 276 ALA A N 1
ATOM 2070 C CA . ALA A 1 276 ? 19.036 -6.819 -42.040 1.00 92.00 276 ALA A CA 1
ATOM 2071 C C . ALA A 1 276 ? 18.404 -7.201 -40.699 1.00 92.00 276 ALA A C 1
ATOM 2073 O O . ALA A 1 276 ? 17.703 -6.394 -40.087 1.00 92.00 276 ALA A O 1
ATOM 2074 N N . ILE A 1 277 ? 18.642 -8.423 -40.245 1.00 93.62 277 ILE A N 1
ATOM 2075 C CA . ILE A 1 277 ? 18.162 -8.954 -38.974 1.00 93.62 277 ILE A CA 1
ATOM 2076 C C . ILE A 1 277 ? 19.362 -9.090 -38.046 1.00 93.62 277 ILE A C 1
ATOM 2078 O O . ILE A 1 277 ? 20.289 -9.845 -38.329 1.00 93.62 277 ILE A O 1
ATOM 2082 N N . TYR A 1 278 ? 19.323 -8.372 -36.930 1.00 95.38 278 TYR A N 1
ATOM 2083 C CA . TYR A 1 278 ? 20.311 -8.452 -35.862 1.00 95.38 278 TYR A CA 1
ATOM 2084 C C . TYR A 1 278 ? 19.683 -9.149 -34.660 1.00 95.38 278 TYR A C 1
ATOM 2086 O O . TYR A 1 278 ? 18.662 -8.685 -34.143 1.00 95.38 278 TYR A O 1
ATOM 2094 N N . ARG A 1 279 ? 20.289 -10.252 -34.209 1.00 95.25 279 ARG A N 1
ATOM 2095 C CA . ARG A 1 279 ? 19.847 -10.964 -33.003 1.00 95.25 279 ARG A CA 1
ATOM 2096 C C . ARG A 1 279 ? 20.615 -10.457 -31.795 1.00 95.25 279 ARG A C 1
ATOM 2098 O O . ARG A 1 279 ? 21.819 -10.669 -31.679 1.00 95.25 279 ARG A O 1
ATOM 2105 N N . VAL A 1 280 ? 19.913 -9.750 -30.919 1.00 94.75 280 VAL A N 1
ATOM 2106 C CA . VAL A 1 280 ? 20.456 -9.234 -29.666 1.00 94.75 280 VAL A CA 1
ATOM 2107 C C . VAL A 1 280 ? 20.209 -10.287 -28.582 1.00 94.75 280 VAL A C 1
ATOM 2109 O O . VAL A 1 280 ? 19.047 -10.568 -28.275 1.00 94.75 280 VAL A O 1
ATOM 2112 N N . PRO A 1 281 ? 21.272 -10.884 -28.011 1.00 91.50 281 PRO A N 1
ATOM 2113 C CA . PRO A 1 281 ? 21.143 -12.063 -27.158 1.00 91.50 281 PRO A CA 1
ATOM 2114 C C . PRO A 1 281 ? 20.432 -11.748 -25.844 1.00 91.50 281 PRO A C 1
ATOM 2116 O O . PRO A 1 281 ? 19.536 -12.480 -25.430 1.00 91.50 281 PRO A O 1
ATOM 2119 N N . GLU A 1 282 ? 20.811 -10.646 -25.195 1.00 93.00 282 GLU A N 1
ATOM 2120 C CA . GLU A 1 282 ? 20.259 -10.258 -23.904 1.00 93.00 282 GLU A CA 1
ATOM 2121 C C . GLU A 1 282 ? 20.294 -8.735 -23.718 1.00 93.00 282 GLU A C 1
ATOM 2123 O O . GLU A 1 282 ? 21.273 -8.074 -24.068 1.00 93.00 282 GLU A O 1
ATOM 2128 N N . VAL A 1 283 ? 19.219 -8.185 -23.151 1.00 92.56 283 VAL A N 1
ATOM 2129 C CA . VAL A 1 283 ? 19.113 -6.793 -22.700 1.00 92.56 283 VAL A CA 1
ATOM 2130 C C . VAL A 1 283 ? 18.638 -6.798 -21.250 1.00 92.56 283 VAL A C 1
ATOM 2132 O O . VAL A 1 283 ? 17.499 -7.175 -20.971 1.00 92.56 283 VAL A O 1
ATOM 2135 N N . PHE A 1 284 ? 19.506 -6.367 -20.329 1.00 91.38 284 PHE A N 1
ATOM 2136 C CA . PHE A 1 284 ? 19.183 -6.228 -18.905 1.00 91.38 284 PHE A CA 1
ATOM 2137 C C . PHE A 1 284 ? 18.233 -5.055 -18.680 1.00 91.38 284 PHE A C 1
ATOM 2139 O O . PHE A 1 284 ? 17.027 -5.255 -18.706 1.00 91.38 284 PHE A O 1
ATOM 2146 N N . ILE A 1 285 ? 18.751 -3.840 -18.491 1.00 92.00 285 ILE A N 1
ATOM 2147 C CA . ILE A 1 285 ? 17.932 -2.617 -18.407 1.00 92.00 285 ILE A CA 1
ATOM 2148 C C . ILE A 1 285 ? 18.057 -1.826 -19.702 1.00 92.00 285 ILE A C 1
ATOM 2150 O O . ILE A 1 285 ? 17.069 -1.321 -20.238 1.00 92.00 285 ILE A O 1
ATOM 2154 N N . TYR A 1 286 ? 19.279 -1.723 -20.220 1.00 95.06 286 TYR A N 1
ATOM 2155 C CA . TYR A 1 286 ? 19.572 -0.870 -21.354 1.00 95.06 286 TYR A CA 1
ATOM 2156 C C . TYR A 1 286 ? 20.678 -1.449 -22.225 1.00 95.06 286 TYR A C 1
ATOM 2158 O O . TYR A 1 286 ? 21.685 -1.960 -21.736 1.00 95.06 286 TYR A O 1
ATOM 2166 N N . SER A 1 287 ? 20.509 -1.368 -23.538 1.00 96.62 287 SER A N 1
ATOM 2167 C CA . SER A 1 287 ? 21.565 -1.653 -24.506 1.00 96.62 287 SER A CA 1
ATOM 2168 C C . SER A 1 287 ? 21.372 -0.817 -25.763 1.00 96.62 287 SER A C 1
ATOM 2170 O O . SER A 1 287 ? 20.259 -0.409 -26.091 1.00 96.62 287 SER A O 1
ATOM 2172 N N . VAL A 1 288 ? 22.459 -0.553 -26.478 1.00 97.19 288 VAL A N 1
ATOM 2173 C CA . VAL A 1 288 ? 22.443 0.196 -27.734 1.00 97.19 288 VAL A CA 1
ATOM 2174 C C . VAL A 1 288 ? 23.059 -0.663 -28.821 1.00 97.19 288 VAL A C 1
ATOM 2176 O O . VAL A 1 288 ? 24.237 -1.002 -28.745 1.00 97.19 288 VAL A O 1
ATOM 2179 N N . LEU A 1 289 ? 22.274 -0.997 -29.841 1.00 97.06 289 LEU A N 1
ATOM 2180 C CA . LEU A 1 289 ? 22.781 -1.607 -31.064 1.00 97.06 289 LEU A CA 1
ATOM 2181 C C . LEU A 1 289 ? 23.168 -0.491 -32.038 1.00 97.06 289 LEU A C 1
ATOM 2183 O O . LEU A 1 289 ? 22.306 0.231 -32.535 1.00 97.06 289 LEU A O 1
ATOM 2187 N N . VAL A 1 290 ? 24.462 -0.331 -32.288 1.00 96.50 290 VAL A N 1
ATOM 2188 C CA . VAL A 1 290 ? 25.016 0.658 -33.215 1.00 96.50 290 VAL A CA 1
ATOM 2189 C C . VAL A 1 290 ? 25.297 -0.017 -34.549 1.00 96.50 290 VAL A C 1
ATOM 2191 O O . VAL A 1 290 ? 26.109 -0.937 -34.628 1.00 96.50 290 VAL A O 1
ATOM 2194 N N . VAL A 1 291 ? 24.643 0.464 -35.598 1.00 94.69 291 VAL A N 1
ATOM 2195 C CA . VAL A 1 291 ? 24.765 -0.025 -36.970 1.00 94.69 291 VAL A CA 1
ATOM 2196 C C . VAL A 1 291 ? 25.424 1.071 -37.806 1.00 94.69 291 VAL A C 1
ATOM 2198 O O . VAL A 1 291 ? 24.836 2.145 -37.941 1.00 94.69 291 VAL A O 1
ATOM 2201 N N . PRO A 1 292 ? 26.637 0.855 -38.341 1.00 92.00 292 PRO A N 1
ATOM 2202 C CA . PRO A 1 292 ? 27.262 1.811 -39.250 1.00 92.00 292 PRO A CA 1
ATOM 2203 C C . PRO A 1 292 ? 26.386 2.057 -40.489 1.00 92.00 292 PRO A C 1
ATOM 2205 O O . PRO A 1 292 ? 25.809 1.117 -41.029 1.00 92.00 292 PRO A O 1
ATOM 2208 N N . GLU A 1 293 ? 26.294 3.301 -40.951 1.00 84.25 293 GLU A N 1
ATOM 2209 C CA . GLU A 1 293 ? 25.724 3.653 -42.257 1.00 84.25 293 GLU A CA 1
ATOM 2210 C C . GLU A 1 293 ? 26.888 4.054 -43.187 1.00 84.25 293 GLU A C 1
ATOM 2212 O O . GLU A 1 293 ? 27.843 4.706 -42.754 1.00 84.25 293 GLU A O 1
ATOM 2217 N N . GLY A 1 294 ? 26.862 3.558 -44.429 1.00 66.75 294 GLY A N 1
ATOM 2218 C CA . GLY A 1 294 ? 27.918 3.738 -45.435 1.00 66.75 294 GLY A CA 1
ATOM 2219 C C . GLY A 1 294 ? 27.533 4.700 -46.545 1.00 66.75 294 GLY A C 1
ATOM 2220 O O . GLY A 1 294 ? 26.316 4.887 -46.762 1.00 66.75 294 GLY A O 1
#

Sequence (294 aa):
DSAPAEIPAEDLAGMLEGLAGTLDCRVTTESPRVFANVLRSSDGSARSIHLVNSDFAYELPASTDVRDDDGQPEARTPFVSTTSRARKVVLVPDTGAIAEPVVRFFGNSLGSTTDAFSMVISLNGQEIATFRGTNLTAARWHQVPIPAGLLAERNEIIFRATGAPNSHADWFQLQIDTNATTGRSWWSEDEGATWSAEDLSPDGGLQTGEYLVRIGPAADEAAVAKPEDFIGRLQVRPARELEVRLRMDGPAPVARLLSPDAPEQAIESEVAGGAAIYRVPEVFIYSVLVVPEG